Protein AF-S4PZT9-F1 (afdb_monomer)

Mean predicted aligned error: 7.0 Å

Solvent-accessible surface area (backbone atoms only — not comparable to full-atom values): 9938 Å² total; per-residue (Å²): 113,69,69,62,50,55,52,51,53,42,52,53,50,32,51,56,53,43,61,60,46,49,64,37,56,57,53,60,64,47,47,61,67,69,37,55,98,44,91,69,72,80,60,88,63,58,51,69,48,56,54,49,50,54,49,53,52,50,58,49,44,68,56,44,64,78,74,46,60,69,67,58,50,35,55,38,49,43,52,35,48,29,59,49,30,49,53,46,37,52,47,53,49,54,43,52,52,52,47,50,55,51,52,53,51,52,51,53,54,48,53,66,58,42,76,77,49,97,67,91,75,79,77,88,61,87,44,56,63,51,42,43,33,41,35,50,32,43,35,51,51,52,52,52,50,52,41,48,76,62,68,29,62,63,88,76,28,49,51,44,61,59,41,52,47,52,32,47,62,63,36,73,84,64,85,81,127

Foldseek 3Di:
DVVVVLVVVLVVVLVVLLVVLVVLLLCLLCLLVVLVPDPDDQDPAADPSLVVNLVVVVVVCVVVVVPDDLVSLQVSLLSNLQVNLVSSLVSLVVNLVVLVVVVVVVVVVVVVVCVVPDDPPPPVDQDSSLSSLSNQQNNLVSVLVSCVVSVHDQVSRPNSVVSNVVSCVSNVPPDPD

Organism: NCBI:txid116150

InterPro domains:
  IPR009316 COG complex component, COG2 [PTHR12961] (3-170)
  IPR024603 COG complex component, COG2, C-terminal [PF12022] (2-140)

Secondary structure (DSSP, 8-state):
-HHHHHHHHHHHHHHHHHHHHHHHHGGGGGHHHHHTT--PPPP-S--HHHHHHHHHHHHHHHHHTTTS-HHHHHHHHHHHHHHHHHHHHHHHHHHHHHHHHHHHHHHHHHHHHHTTS-------S--HHHHHHHHHHHHHHHHHHHHHHTT--GGGSTTHHHHHHHHHHTTTT----

Radius of gyration: 20.04 Å; Cα contacts (8 Å, |Δi|>4): 140; chains: 1; bounding box: 48×27×68 Å

pLDDT: mean 85.72, std 11.9, range [45.19, 95.75]

Nearest PDB structures (foldseek):
  8f5h-assembly1_A  TM=5.421E-01  e=4.413E-03  Mus musculus
  3n1e-assembly2_B  TM=6.901E-01  e=1.300E-01  Mus musculus
  3n1b-assembly2_B  TM=6.614E-01  e=2.122E-01  Mus musculus
  8c7d-assembly1_A  TM=2.216E-01  e=9.239E-01  Homo sapiens

Structure (mmCIF, N/CA/C/O backbone):
data_AF-S4PZT9-F1
#
_entry.id   AF-S4PZT9-F1
#
loop_
_atom_site.group_PDB
_atom_site.id
_atom_site.type_symbol
_atom_site.label_atom_id
_atom_site.label_alt_id
_atom_site.label_comp_id
_atom_site.label_asym_id
_atom_site.label_entity_id
_atom_site.label_seq_id
_atom_site.pdbx_PDB_ins_code
_atom_site.Cartn_x
_atom_site.Cartn_y
_atom_site.Cartn_z
_atom_site.occupancy
_atom_site.B_iso_or_equiv
_atom_site.auth_seq_id
_atom_site.auth_comp_id
_atom_site.auth_asym_id
_atom_site.auth_atom_id
_atom_site.pdbx_PDB_model_num
ATOM 1 N N . MET A 1 1 ? -8.722 -9.041 34.144 1.00 53.72 1 MET A N 1
ATOM 2 C CA . MET A 1 1 ? -9.667 -9.757 33.253 1.00 53.72 1 MET A CA 1
ATOM 3 C C . MET A 1 1 ? -10.015 -8.927 32.015 1.00 53.72 1 MET A C 1
ATOM 5 O O . MET A 1 1 ? -9.711 -9.382 30.925 1.00 53.72 1 MET A O 1
ATOM 9 N N . LEU A 1 2 ? -10.545 -7.702 32.153 1.00 61.88 2 LEU A N 1
ATOM 10 C CA . LEU A 1 2 ? -10.991 -6.866 31.017 1.00 61.88 2 LEU A CA 1
ATOM 11 C C . LEU A 1 2 ? -9.884 -6.466 30.015 1.00 61.88 2 LEU A C 1
AT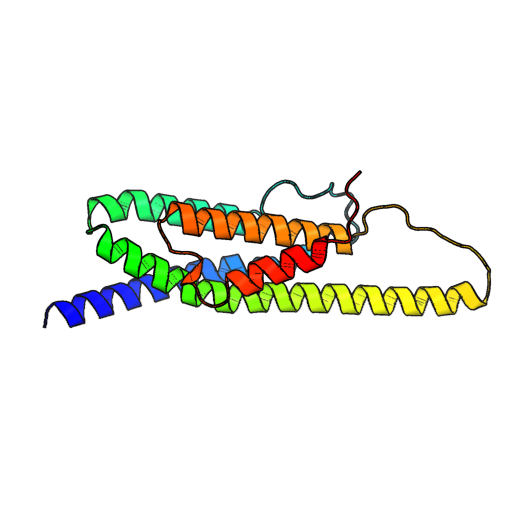OM 13 O O . LEU A 1 2 ? -10.117 -6.512 28.810 1.00 61.88 2 LEU A O 1
ATOM 17 N N . GLN A 1 3 ? -8.668 -6.155 30.486 1.00 66.06 3 GLN A N 1
ATOM 18 C CA . GLN A 1 3 ? -7.527 -5.809 29.615 1.00 66.06 3 GLN A CA 1
ATOM 19 C C . GLN A 1 3 ? -7.158 -6.952 28.650 1.00 66.06 3 GLN A C 1
ATOM 21 O O . GLN A 1 3 ? -6.918 -6.725 27.467 1.00 66.06 3 GLN A O 1
ATOM 26 N N . GLY A 1 4 ? -7.167 -8.196 29.145 1.00 75.50 4 GLY A N 1
ATOM 27 C CA . GLY A 1 4 ? -6.858 -9.378 28.337 1.00 75.50 4 GLY A CA 1
ATOM 28 C C . GLY A 1 4 ? -7.912 -9.641 27.262 1.00 75.50 4 GLY A C 1
ATOM 29 O O . GLY A 1 4 ? -7.572 -10.052 26.157 1.00 75.50 4 GLY A O 1
ATOM 30 N N . THR A 1 5 ? -9.181 -9.344 27.548 1.00 82.00 5 THR A N 1
ATOM 31 C CA . THR A 1 5 ? -10.264 -9.440 26.561 1.00 82.00 5 THR A CA 1
ATOM 32 C C . THR A 1 5 ? -10.132 -8.369 25.475 1.00 82.00 5 THR A C 1
ATOM 34 O O . THR A 1 5 ? -10.249 -8.702 24.300 1.00 82.00 5 THR A O 1
ATOM 37 N N . LYS A 1 6 ? -9.816 -7.112 25.836 1.00 81.56 6 LYS A N 1
ATOM 38 C CA . LYS A 1 6 ? -9.585 -6.017 24.869 1.00 81.56 6 LYS A CA 1
ATOM 39 C C . LYS A 1 6 ? -8.447 -6.362 23.899 1.00 81.56 6 LYS A C 1
ATOM 41 O O . LYS A 1 6 ? -8.614 -6.215 22.692 1.00 81.56 6 LYS A O 1
ATOM 46 N N . SER A 1 7 ? -7.344 -6.910 24.413 1.00 85.38 7 SER A N 1
ATOM 47 C CA . SER A 1 7 ? -6.197 -7.322 23.590 1.00 85.38 7 SER A CA 1
ATOM 48 C C . SER A 1 7 ? -6.543 -8.453 22.615 1.00 85.38 7 SER A C 1
ATOM 50 O O . SER A 1 7 ? -6.186 -8.372 21.445 1.00 85.38 7 SER A O 1
ATOM 52 N N . LYS A 1 8 ? -7.294 -9.471 23.061 1.00 88.94 8 LYS A N 1
ATOM 53 C CA . LYS A 1 8 ? -7.743 -10.575 22.192 1.00 88.94 8 LYS A CA 1
ATOM 54 C C . LYS A 1 8 ? -8.704 -10.113 21.099 1.00 88.94 8 LYS A C 1
ATOM 56 O O . LYS A 1 8 ? -8.626 -10.591 19.976 1.00 88.94 8 LYS A O 1
ATOM 61 N N . ILE A 1 9 ? -9.608 -9.184 21.417 1.00 89.06 9 ILE A N 1
ATOM 62 C CA . ILE A 1 9 ? -10.517 -8.601 20.420 1.00 89.06 9 ILE A CA 1
ATOM 63 C C . ILE A 1 9 ? -9.715 -7.828 19.370 1.00 89.06 9 ILE A C 1
ATOM 65 O O . ILE A 1 9 ? -9.965 -8.000 18.181 1.00 89.06 9 ILE A O 1
ATOM 69 N N . CYS A 1 10 ? -8.739 -7.021 19.800 1.00 89.94 10 CYS A N 1
ATOM 70 C CA . CYS A 1 10 ? -7.845 -6.304 18.892 1.00 89.94 10 CYS A CA 1
ATOM 71 C C . CYS A 1 10 ? -7.131 -7.271 17.941 1.00 89.94 10 CYS A C 1
ATOM 73 O O . CYS A 1 10 ? -7.204 -7.101 16.730 1.00 89.94 10 CYS A O 1
ATOM 75 N N . GLU A 1 11 ? -6.531 -8.333 18.481 1.00 91.75 11 GLU A N 1
ATOM 76 C CA . GLU A 1 11 ? -5.840 -9.360 17.699 1.00 91.75 11 GLU A CA 1
ATOM 77 C C . GLU A 1 11 ? -6.766 -10.047 16.684 1.00 91.75 11 GLU A C 1
ATOM 79 O O . GLU A 1 11 ? -6.409 -10.166 15.514 1.00 91.75 11 GLU A O 1
ATOM 84 N N . CYS A 1 12 ? -7.985 -10.430 17.084 1.00 93.81 12 CYS A N 1
ATOM 85 C CA . CYS A 1 12 ? -8.961 -11.010 16.160 1.00 93.81 12 CYS A CA 1
ATOM 86 C C . CYS A 1 12 ? -9.328 -10.052 15.019 1.00 93.81 12 CYS A C 1
ATOM 88 O O . CYS A 1 12 ? -9.372 -10.475 13.867 1.00 93.81 12 CYS A O 1
ATOM 90 N N . ILE A 1 13 ? -9.577 -8.772 15.319 1.00 93.12 13 ILE A N 1
ATOM 91 C CA . ILE A 1 13 ? -9.919 -7.783 14.286 1.00 93.12 13 ILE A CA 1
ATOM 92 C C . ILE A 1 13 ? -8.728 -7.553 13.354 1.00 93.12 13 ILE A C 1
ATOM 94 O O . ILE A 1 13 ? -8.904 -7.507 12.140 1.00 93.12 13 ILE A O 1
ATOM 98 N N . VAL A 1 14 ? -7.519 -7.434 13.908 1.00 94.44 14 VAL A N 1
ATOM 99 C CA . VAL A 1 14 ? -6.288 -7.276 13.126 1.00 94.44 14 VAL A CA 1
ATOM 100 C C . VAL A 1 14 ? -6.101 -8.457 12.184 1.00 94.44 14 VAL A C 1
ATOM 102 O O . VAL A 1 14 ? -5.840 -8.227 11.010 1.00 94.44 14 VAL A O 1
ATOM 105 N N . ASN A 1 15 ? -6.278 -9.691 12.660 1.00 94.12 15 ASN A N 1
ATOM 106 C CA . ASN A 1 15 ? -6.138 -10.888 11.834 1.00 94.12 15 ASN A CA 1
ATOM 107 C C . ASN A 1 15 ? -7.171 -10.926 10.699 1.00 94.12 15 ASN A C 1
ATOM 109 O O . ASN A 1 15 ? -6.798 -11.162 9.554 1.00 94.12 15 ASN A O 1
ATOM 113 N N . GLU A 1 16 ? -8.441 -10.632 10.984 1.00 94.75 16 GLU A N 1
ATOM 114 C CA . GLU A 1 16 ? -9.502 -10.618 9.967 1.00 94.75 16 GLU A CA 1
ATOM 115 C C . GLU A 1 16 ? -9.244 -9.550 8.890 1.00 94.75 16 GLU A C 1
ATOM 117 O O . GLU A 1 16 ? -9.270 -9.830 7.688 1.00 94.75 16 GLU A O 1
ATOM 122 N N . LEU A 1 17 ? -8.933 -8.320 9.316 1.00 94.12 17 LEU A N 1
ATOM 123 C CA . LEU A 1 17 ? -8.603 -7.224 8.404 1.00 94.12 17 LEU A CA 1
ATOM 124 C C . LEU A 1 17 ? -7.339 -7.533 7.600 1.00 94.12 17 LEU A C 1
ATOM 126 O O . LEU A 1 17 ? -7.282 -7.261 6.402 1.00 94.12 17 LEU A O 1
ATOM 130 N N . PHE A 1 18 ? -6.330 -8.114 8.244 1.00 94.81 18 PHE A N 1
ATOM 131 C CA . PHE A 1 18 ? -5.091 -8.504 7.595 1.00 94.81 18 PHE A CA 1
ATOM 132 C C . PHE A 1 18 ? -5.326 -9.551 6.509 1.00 94.81 18 PHE A C 1
ATOM 134 O O . PHE A 1 18 ? -4.842 -9.352 5.400 1.00 94.81 18 PHE A O 1
ATOM 141 N N . GLU A 1 19 ? -6.079 -10.620 6.775 1.00 93.81 19 GLU A N 1
ATOM 142 C CA . GLU A 1 19 ? -6.379 -11.641 5.763 1.00 93.81 19 GLU A CA 1
ATOM 143 C C . GLU A 1 19 ? -7.090 -11.028 4.549 1.00 93.81 19 GLU A C 1
ATOM 145 O O . GLU A 1 19 ? -6.700 -11.276 3.404 1.00 93.81 19 GLU A O 1
ATOM 150 N N . TYR A 1 20 ? -8.055 -10.133 4.788 1.00 93.81 20 TYR A N 1
ATOM 151 C CA . TYR A 1 20 ? -8.744 -9.411 3.721 1.00 93.81 20 TYR A CA 1
ATOM 152 C C . TYR A 1 20 ? -7.796 -8.517 2.900 1.00 93.81 20 TYR A C 1
ATOM 154 O O . TYR A 1 20 ? -7.773 -8.584 1.666 1.00 93.81 20 TYR A O 1
ATOM 162 N N . PHE A 1 21 ? -6.976 -7.689 3.558 1.00 94.19 21 PHE A N 1
ATOM 163 C CA . PHE A 1 21 ? -6.079 -6.761 2.865 1.00 94.19 21 PHE A CA 1
ATOM 164 C C . PHE A 1 21 ? -4.867 -7.442 2.234 1.00 94.19 21 PHE A C 1
ATOM 166 O O . PHE A 1 21 ? -4.381 -6.981 1.203 1.00 94.19 21 PHE A O 1
ATOM 173 N N . ASN A 1 22 ? -4.392 -8.554 2.789 1.00 93.81 22 ASN A N 1
ATOM 174 C CA . ASN A 1 22 ? -3.258 -9.302 2.258 1.00 93.81 22 ASN A CA 1
ATOM 175 C C . ASN A 1 22 ? -3.539 -9.826 0.840 1.00 93.81 22 ASN A C 1
ATOM 177 O O . ASN A 1 22 ? -2.658 -9.801 -0.019 1.00 93.81 22 ASN A O 1
ATOM 181 N N . VAL A 1 23 ? -4.781 -10.234 0.554 1.00 94.25 23 VAL A N 1
ATOM 182 C CA . VAL A 1 23 ? -5.208 -10.608 -0.807 1.00 94.25 23 VAL A CA 1
ATOM 183 C C . VAL A 1 23 ? -5.054 -9.435 -1.781 1.00 94.25 23 VAL A C 1
ATOM 185 O O . VAL A 1 23 ? -4.644 -9.633 -2.924 1.00 94.25 23 VAL A O 1
ATOM 188 N N . GLN A 1 24 ? -5.333 -8.211 -1.329 1.00 93.31 24 GLN A N 1
ATOM 189 C CA . GLN A 1 24 ? -5.174 -7.002 -2.139 1.00 93.31 24 GLN A CA 1
ATOM 190 C C . GLN A 1 24 ? -3.697 -6.634 -2.311 1.00 93.31 24 GLN A C 1
ATOM 192 O O . GLN A 1 24 ? -3.255 -6.398 -3.431 1.00 93.31 24 GLN A O 1
ATOM 197 N N . LEU A 1 25 ? -2.907 -6.660 -1.233 1.00 93.19 25 LEU A N 1
ATOM 198 C CA . LEU A 1 25 ? -1.473 -6.348 -1.268 1.00 93.19 25 LEU A CA 1
ATOM 199 C C . LEU A 1 25 ? -0.690 -7.264 -2.217 1.00 93.19 25 LEU A C 1
ATOM 201 O O . LEU A 1 25 ? 0.229 -6.796 -2.883 1.00 93.19 25 LEU A O 1
ATOM 205 N N . LYS A 1 26 ? -1.074 -8.541 -2.339 1.00 93.31 26 LYS A N 1
ATOM 206 C CA . LYS A 1 26 ? -0.463 -9.490 -3.289 1.00 93.31 26 LYS A CA 1
ATOM 207 C C . LYS A 1 26 ? -0.588 -9.066 -4.757 1.00 93.31 26 LYS A C 1
ATOM 209 O O . LYS A 1 26 ? 0.241 -9.474 -5.566 1.00 93.31 26 LYS A O 1
ATOM 214 N N . GLN A 1 27 ? -1.562 -8.226 -5.112 1.00 92.94 27 GLN A N 1
ATOM 215 C CA . GLN A 1 27 ? -1.729 -7.735 -6.489 1.00 92.94 27 GLN A CA 1
ATOM 216 C C . GLN A 1 27 ? -0.574 -6.840 -6.949 1.00 92.94 27 GLN A C 1
ATOM 218 O O . GLN A 1 27 ? -0.397 -6.636 -8.149 1.00 92.94 27 GLN A O 1
ATOM 223 N N . VAL A 1 28 ? 0.274 -6.358 -6.033 1.00 93.25 28 VAL A N 1
ATOM 224 C CA . VAL A 1 28 ? 1.528 -5.677 -6.388 1.00 93.25 28 VAL A CA 1
ATOM 225 C C . VAL A 1 28 ? 2.405 -6.536 -7.314 1.00 93.25 28 VAL A C 1
ATOM 227 O O . VAL A 1 28 ? 3.083 -6.013 -8.199 1.00 93.25 28 VAL A O 1
ATOM 230 N N . SER A 1 29 ? 2.335 -7.867 -7.191 1.00 91.19 29 SER A N 1
ATOM 231 C CA . SER A 1 29 ? 3.057 -8.808 -8.053 1.00 91.19 29 SER A CA 1
ATOM 232 C C . SER A 1 29 ? 2.582 -8.803 -9.511 1.00 91.19 29 SER A C 1
ATOM 234 O O . SER A 1 29 ? 3.314 -9.266 -10.389 1.00 91.19 29 SER A O 1
ATOM 236 N N . ASP A 1 30 ? 1.404 -8.242 -9.798 1.00 89.88 30 ASP A N 1
ATOM 237 C CA . ASP A 1 30 ? 0.877 -8.094 -11.156 1.00 89.88 30 ASP A CA 1
ATOM 238 C C . ASP A 1 30 ? 1.326 -6.791 -11.839 1.00 89.88 30 ASP A C 1
ATOM 240 O O . ASP A 1 30 ? 1.228 -6.685 -13.065 1.00 89.88 30 ASP A O 1
ATOM 244 N N . ILE A 1 31 ? 1.902 -5.825 -11.107 1.00 89.56 31 ILE A N 1
ATOM 245 C CA . ILE A 1 31 ? 2.379 -4.547 -11.672 1.00 89.56 31 ILE A CA 1
ATOM 246 C C . ILE A 1 31 ? 3.320 -4.748 -12.872 1.00 89.56 31 ILE A C 1
ATOM 248 O O . ILE A 1 31 ? 3.110 -4.094 -13.899 1.00 89.56 31 ILE A O 1
ATOM 252 N N . PRO A 1 32 ? 4.308 -5.668 -12.845 1.00 86.44 32 PRO A N 1
ATOM 253 C CA . PRO A 1 32 ? 5.154 -5.907 -14.009 1.00 86.44 32 PRO A CA 1
ATOM 254 C C . PRO A 1 32 ? 4.375 -6.289 -15.267 1.00 86.44 32 PRO A C 1
ATOM 256 O O . PRO A 1 32 ? 4.754 -5.893 -16.368 1.00 86.44 32 PRO A O 1
ATOM 259 N N . ARG A 1 33 ? 3.279 -7.042 -15.126 1.00 85.31 33 ARG A N 1
ATOM 260 C CA . ARG A 1 33 ? 2.425 -7.430 -16.257 1.00 85.31 33 ARG A CA 1
ATOM 261 C C . ARG A 1 33 ? 1.641 -6.245 -16.810 1.00 85.31 33 ARG A C 1
ATOM 263 O O . ARG A 1 33 ? 1.417 -6.201 -18.013 1.00 85.31 33 ARG A O 1
ATOM 270 N N . LEU A 1 34 ? 1.263 -5.291 -15.958 1.00 82.31 34 LEU A N 1
ATOM 271 C CA . LEU A 1 34 ? 0.519 -4.096 -16.362 1.00 82.31 34 LEU A CA 1
ATOM 272 C C . LEU A 1 34 ? 1.338 -3.134 -17.222 1.00 82.31 34 LEU A C 1
ATOM 274 O O . LEU A 1 34 ? 0.742 -2.416 -18.019 1.00 82.31 34 LEU A O 1
ATOM 278 N N . TYR A 1 35 ? 2.663 -3.102 -17.053 1.00 80.19 35 TYR A N 1
ATOM 279 C CA . TYR A 1 35 ? 3.543 -2.185 -17.783 1.00 80.19 35 TYR A CA 1
ATOM 280 C C . TYR A 1 35 ? 4.263 -2.839 -18.961 1.00 80.19 35 TYR A C 1
ATOM 282 O O . TYR A 1 35 ? 4.395 -2.200 -20.006 1.00 80.19 35 TYR A O 1
ATOM 290 N N . ARG A 1 36 ? 4.656 -4.116 -18.850 1.00 77.50 36 ARG A N 1
ATOM 291 C CA . ARG A 1 36 ? 5.356 -4.834 -19.927 1.00 77.50 36 ARG A CA 1
ATOM 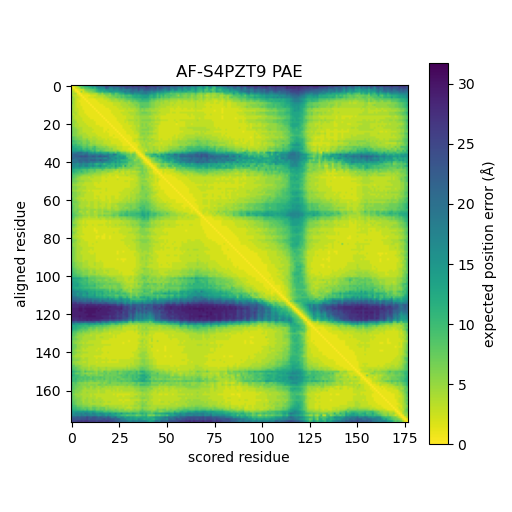292 C C . ARG A 1 36 ? 4.550 -4.826 -21.221 1.00 77.50 36 ARG A C 1
ATOM 294 O O . ARG A 1 36 ? 3.445 -5.362 -21.266 1.00 77.50 36 ARG A O 1
ATOM 301 N N . LYS A 1 37 ? 5.154 -4.309 -22.296 1.00 64.00 37 LYS A N 1
ATOM 302 C CA . LYS A 1 37 ? 4.541 -4.251 -23.640 1.00 64.00 37 LYS A CA 1
ATOM 303 C C . LYS A 1 37 ? 3.233 -3.447 -23.693 1.00 64.00 37 LYS A C 1
ATOM 305 O O . LYS A 1 37 ? 2.411 -3.675 -24.579 1.00 64.00 37 LYS A O 1
ATOM 310 N N . THR A 1 38 ? 3.032 -2.511 -22.768 1.00 62.75 38 THR A N 1
ATOM 311 C CA . THR A 1 38 ? 1.874 -1.610 -22.788 1.00 62.75 38 THR A CA 1
ATOM 312 C C . THR A 1 38 ? 2.317 -0.177 -23.069 1.00 62.75 38 THR A C 1
ATOM 314 O O . THR A 1 38 ? 3.328 0.292 -22.550 1.00 62.75 38 THR A O 1
ATOM 317 N N . ASN A 1 39 ? 1.522 0.569 -23.838 1.00 63.12 39 ASN A N 1
ATOM 318 C CA . ASN A 1 39 ? 1.732 2.007 -24.047 1.00 63.12 39 ASN A CA 1
ATOM 319 C C . ASN A 1 39 ? 1.239 2.848 -22.851 1.00 63.12 39 ASN A C 1
ATOM 321 O O . ASN A 1 39 ? 0.836 3.996 -23.029 1.00 63.12 39 ASN A O 1
ATOM 325 N N . ARG A 1 40 ? 1.226 2.290 -21.628 1.00 70.19 40 ARG A N 1
ATOM 326 C CA . ARG A 1 40 ? 0.820 3.044 -20.435 1.00 70.19 40 ARG A CA 1
ATOM 327 C C . ARG A 1 40 ? 1.783 4.205 -20.192 1.00 70.19 40 ARG A C 1
ATOM 329 O O . ARG A 1 40 ? 3.005 4.055 -20.321 1.00 70.19 40 ARG A O 1
ATOM 336 N N . SER A 1 41 ? 1.205 5.354 -19.851 1.00 70.19 41 SER A N 1
ATOM 337 C CA . SER A 1 41 ? 1.925 6.554 -19.434 1.00 70.19 41 SER A CA 1
ATOM 338 C C . SER A 1 41 ? 2.630 6.336 -18.095 1.00 70.19 41 SER A C 1
ATOM 340 O O . SER A 1 41 ? 2.386 5.348 -17.401 1.00 70.19 41 SER A O 1
ATOM 342 N N . VAL A 1 42 ? 3.500 7.278 -17.731 1.00 74.50 42 VAL A N 1
ATOM 343 C CA . VAL A 1 42 ? 4.137 7.318 -16.411 1.00 74.50 42 VAL A CA 1
ATOM 344 C C . VAL A 1 42 ? 3.055 7.309 -15.318 1.00 74.50 42 VAL A C 1
ATOM 346 O O . VAL A 1 42 ? 2.072 8.048 -15.443 1.00 74.50 42 VAL A O 1
ATOM 349 N N . PRO A 1 43 ? 3.186 6.466 -14.281 1.00 79.62 43 PRO A N 1
ATOM 350 C CA . PRO A 1 43 ? 2.204 6.396 -13.208 1.00 79.62 43 PRO A CA 1
ATOM 351 C C . PRO A 1 43 ? 2.181 7.669 -12.368 1.00 79.62 43 PRO A C 1
ATOM 353 O O . PRO A 1 43 ? 3.209 8.125 -11.882 1.00 79.62 43 PRO A O 1
ATOM 356 N N . THR A 1 44 ? 0.983 8.214 -12.167 1.00 80.69 44 THR A N 1
ATOM 357 C CA . THR A 1 44 ? 0.730 9.382 -11.302 1.00 80.69 44 THR A CA 1
ATOM 358 C C . THR A 1 44 ? -0.314 9.102 -10.224 1.00 80.69 44 THR A C 1
ATOM 360 O O . THR A 1 44 ? -0.596 9.962 -9.393 1.00 80.69 44 THR A O 1
ATOM 363 N N . LYS A 1 45 ? -0.911 7.907 -10.243 1.00 85.88 45 LYS A N 1
ATOM 364 C CA . LYS A 1 45 ? -1.967 7.480 -9.326 1.00 85.88 45 LYS A CA 1
ATOM 365 C C . LYS A 1 45 ? -1.658 6.093 -8.776 1.00 85.88 45 LYS A C 1
ATOM 367 O O . LYS A 1 45 ? -1.048 5.296 -9.500 1.00 85.88 45 LYS A O 1
ATOM 372 N N . PRO A 1 46 ? -2.079 5.805 -7.535 1.00 87.38 46 PRO A N 1
ATOM 373 C CA . PRO A 1 46 ? -1.926 4.477 -6.979 1.00 87.38 46 PRO A CA 1
ATOM 374 C C . PRO A 1 46 ? -2.707 3.433 -7.781 1.00 87.38 46 PRO A C 1
ATOM 376 O O . PRO A 1 46 ? -3.692 3.730 -8.462 1.00 87.38 46 PRO A O 1
ATOM 379 N N . CYS A 1 47 ? -2.252 2.190 -7.700 1.00 90.38 47 CYS A N 1
ATOM 380 C CA . CYS A 1 47 ? -2.964 1.040 -8.225 1.00 90.38 47 CYS A CA 1
ATOM 381 C C . CYS A 1 47 ? -4.291 0.819 -7.484 1.00 90.38 47 CYS A C 1
ATOM 383 O O . CYS A 1 47 ? -4.426 1.095 -6.291 1.00 90.38 47 CYS A O 1
ATOM 385 N N . THR A 1 48 ? -5.253 0.204 -8.176 1.00 90.25 48 THR A N 1
ATOM 386 C CA . THR A 1 48 ? -6.606 -0.043 -7.652 1.00 90.25 48 THR A CA 1
ATOM 387 C C . THR A 1 48 ? -6.619 -0.821 -6.332 1.00 90.25 48 THR A C 1
ATOM 389 O O . THR A 1 48 ? -7.510 -0.608 -5.514 1.00 90.25 48 THR A O 1
ATOM 392 N N . TYR A 1 49 ? -5.633 -1.691 -6.085 1.00 92.38 49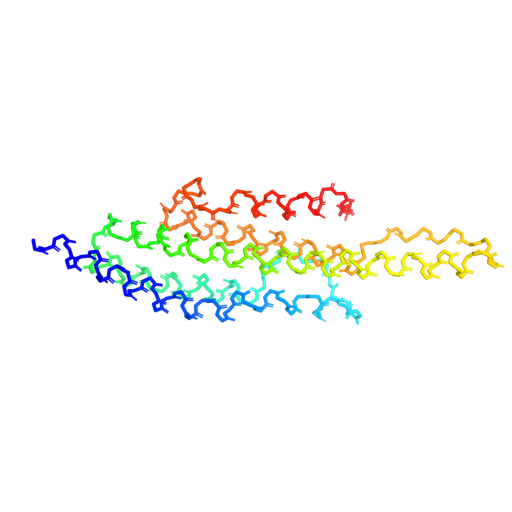 TYR A N 1
ATOM 393 C CA . TYR A 1 49 ? -5.551 -2.432 -4.825 1.00 92.38 49 TYR A CA 1
ATOM 394 C C . TYR A 1 49 ? -5.271 -1.514 -3.621 1.00 92.38 49 TYR A C 1
ATOM 396 O O . TYR A 1 49 ? -5.861 -1.716 -2.562 1.00 92.38 49 TYR A O 1
ATOM 404 N N . ILE A 1 50 ? -4.439 -0.474 -3.779 1.00 93.44 50 ILE A N 1
ATOM 405 C CA . ILE A 1 50 ? -4.194 0.529 -2.730 1.00 93.44 50 ILE A CA 1
ATOM 406 C C . ILE A 1 50 ? -5.440 1.382 -2.510 1.00 93.44 50 ILE A C 1
ATOM 408 O O . ILE A 1 50 ? -5.814 1.613 -1.362 1.00 93.44 50 ILE A O 1
ATOM 412 N N . ASP A 1 51 ? -6.112 1.802 -3.586 1.00 91.62 51 ASP A N 1
ATOM 413 C CA . ASP A 1 51 ? -7.362 2.564 -3.486 1.00 91.62 51 ASP A CA 1
ATOM 414 C C . ASP A 1 51 ? -8.443 1.782 -2.732 1.00 91.62 51 ASP A C 1
ATOM 416 O O . ASP A 1 51 ? -9.146 2.342 -1.890 1.00 91.62 51 ASP A O 1
ATOM 420 N N . LEU A 1 52 ? -8.555 0.476 -2.992 1.00 93.19 52 LEU A N 1
ATOM 421 C CA . LEU A 1 52 ? -9.501 -0.391 -2.298 1.00 93.19 52 LEU A CA 1
ATOM 422 C C . LEU A 1 52 ? -9.164 -0.519 -0.808 1.00 93.19 52 LEU A C 1
ATOM 424 O O . LEU A 1 52 ? -10.056 -0.356 0.022 1.00 93.19 52 LEU A O 1
ATOM 428 N N . ILE A 1 53 ? -7.891 -0.745 -0.461 1.00 93.88 53 ILE A N 1
ATOM 429 C CA . ILE A 1 53 ? -7.440 -0.773 0.940 1.00 93.88 53 ILE A CA 1
ATOM 430 C C . ILE A 1 53 ? -7.769 0.561 1.622 1.00 93.88 53 ILE A C 1
ATOM 432 O O . ILE A 1 53 ? -8.383 0.579 2.688 1.00 93.88 53 ILE A O 1
ATOM 436 N N . ALA A 1 54 ? -7.417 1.685 0.993 1.00 92.31 54 ALA A N 1
ATOM 437 C CA . ALA A 1 54 ? -7.666 3.015 1.533 1.00 92.31 54 ALA A CA 1
ATOM 438 C C . ALA A 1 54 ? -9.157 3.284 1.749 1.00 92.31 54 ALA A C 1
ATOM 440 O O . ALA A 1 54 ? -9.536 3.816 2.792 1.00 92.31 54 ALA A O 1
ATOM 441 N N . LYS A 1 55 ? -10.004 2.903 0.788 1.00 93.19 55 LYS A N 1
ATOM 442 C CA . LYS A 1 55 ? -11.457 3.043 0.890 1.00 93.19 55 LYS A CA 1
ATOM 443 C C . LYS A 1 55 ? -12.017 2.203 2.037 1.00 93.19 55 LYS A C 1
ATOM 445 O O . LYS A 1 55 ? -12.669 2.755 2.916 1.00 93.19 55 LYS A O 1
ATOM 450 N N . THR A 1 56 ? -11.719 0.905 2.068 1.00 93.19 56 THR A N 1
ATOM 451 C CA . THR A 1 56 ? -12.257 -0.005 3.087 1.00 93.19 56 THR A CA 1
ATOM 452 C C . THR A 1 56 ? -11.791 0.371 4.493 1.00 93.19 56 THR A C 1
ATOM 454 O O . THR A 1 56 ? -12.592 0.331 5.423 1.00 93.19 56 THR A O 1
ATOM 457 N N . ILE A 1 57 ? -10.529 0.784 4.674 1.00 93.25 57 ILE A N 1
ATOM 458 C CA . ILE A 1 57 ? -10.055 1.228 5.993 1.00 93.25 57 ILE A CA 1
ATOM 459 C C . ILE A 1 57 ? -10.744 2.528 6.423 1.00 93.25 57 ILE A C 1
ATOM 461 O O . ILE A 1 57 ? -11.105 2.660 7.591 1.00 93.25 57 ILE A O 1
ATOM 465 N N . LYS A 1 58 ? -10.963 3.482 5.509 1.00 91.69 58 LYS A N 1
ATOM 466 C CA . LYS A 1 58 ? -11.691 4.721 5.829 1.00 91.69 58 LYS A CA 1
ATOM 467 C C . LYS A 1 58 ? -13.133 4.437 6.243 1.00 91.69 58 LYS A C 1
ATOM 469 O O . LYS A 1 58 ? -13.549 4.920 7.290 1.00 91.69 58 LYS A O 1
ATOM 474 N N . GLU A 1 59 ? -13.844 3.606 5.484 1.00 92.56 59 GLU A N 1
ATOM 475 C CA . GLU A 1 59 ? -15.213 3.177 5.807 1.00 92.56 59 GLU A CA 1
ATOM 476 C C . GLU A 1 59 ? -15.268 2.472 7.172 1.00 92.56 59 GLU A C 1
ATOM 478 O O . GLU A 1 59 ? -16.082 2.819 8.027 1.00 92.56 59 GLU A O 1
ATOM 483 N N . PHE A 1 60 ? -14.337 1.546 7.433 1.00 92.19 60 PHE A N 1
ATOM 484 C CA . PHE A 1 60 ? -14.219 0.897 8.739 1.00 92.19 60 PHE A CA 1
ATOM 485 C C . PHE A 1 60 ? -13.970 1.913 9.864 1.00 92.19 60 PHE A C 1
ATOM 487 O O . PHE A 1 60 ? -14.605 1.843 10.917 1.00 92.19 60 PHE A O 1
ATOM 494 N N . ASN A 1 61 ? -13.080 2.884 9.647 1.00 91.31 61 ASN A N 1
ATOM 495 C CA . ASN A 1 61 ? -12.739 3.896 10.642 1.00 91.31 61 ASN A CA 1
ATOM 496 C C . ASN A 1 61 ? -13.909 4.835 10.968 1.00 91.31 61 ASN A C 1
ATOM 498 O O . ASN A 1 61 ? -14.101 5.201 12.130 1.00 91.31 61 ASN A O 1
ATOM 502 N N . GLU A 1 62 ? -14.705 5.220 9.971 1.00 92.06 62 GLU A N 1
ATOM 503 C CA . GLU A 1 62 ? -15.891 6.066 10.153 1.00 92.06 62 GLU A CA 1
ATOM 504 C C . GLU A 1 62 ? -16.939 5.422 11.068 1.00 92.06 62 GLU A C 1
ATOM 506 O O . GLU A 1 62 ? -17.622 6.120 11.823 1.00 92.06 62 GLU A O 1
ATOM 511 N N . ASP A 1 63 ? -17.055 4.096 11.039 1.00 91.00 63 ASP A N 1
ATOM 512 C CA . ASP A 1 63 ? -17.962 3.356 11.913 1.00 91.00 63 ASP A CA 1
ATOM 513 C C . ASP A 1 63 ? -17.330 2.996 13.256 1.00 91.00 63 ASP A C 1
ATOM 515 O O . ASP A 1 63 ? -17.991 3.072 14.296 1.00 91.00 63 ASP A O 1
ATOM 519 N N . ALA A 1 64 ? -16.054 2.612 13.258 1.00 90.00 64 ALA A N 1
ATOM 520 C CA . ALA A 1 64 ? -15.356 2.198 14.465 1.00 90.00 64 ALA A CA 1
ATOM 521 C C . ALA A 1 64 ? -15.108 3.383 15.413 1.00 90.00 64 ALA A C 1
ATOM 523 O O . ALA A 1 64 ? -15.344 3.260 16.613 1.00 90.00 64 ALA A O 1
ATOM 524 N N . SER A 1 65 ? -14.759 4.563 14.891 1.00 90.81 65 SER A N 1
ATOM 525 C CA . SER A 1 65 ? -14.541 5.786 15.690 1.00 90.81 65 SER A CA 1
ATOM 526 C C . SER A 1 65 ? -15.763 6.256 16.484 1.00 90.81 65 SER A C 1
ATOM 528 O O . SER A 1 65 ? -15.611 6.974 17.469 1.00 90.81 65 SER A O 1
ATOM 530 N N . LYS A 1 66 ? -16.970 5.819 16.101 1.00 92.44 66 LYS A N 1
ATOM 531 C CA . LYS A 1 66 ? -18.220 6.079 16.833 1.00 92.44 66 LYS A CA 1
ATOM 532 C C . LYS A 1 66 ? -18.481 5.067 17.956 1.00 92.44 66 LYS A C 1
ATOM 534 O O . LYS A 1 66 ? -19.325 5.316 18.811 1.00 92.44 66 LYS A O 1
ATOM 539 N N . LYS A 1 67 ? -17.816 3.907 17.922 1.00 89.75 67 LYS A N 1
ATOM 540 C CA . LYS A 1 67 ? -18.085 2.745 18.789 1.00 89.75 67 LYS A CA 1
ATOM 541 C C . LYS A 1 67 ? -16.976 2.476 19.804 1.00 89.75 67 LYS A C 1
ATOM 543 O O . LYS A 1 67 ? -17.256 1.901 20.853 1.00 89.75 67 LYS A O 1
ATOM 548 N N . VAL A 1 68 ? -15.735 2.844 19.492 1.00 89.19 68 VAL A N 1
ATOM 549 C CA . VAL A 1 68 ? -14.554 2.566 20.322 1.00 89.19 68 VAL A CA 1
ATOM 550 C C . VAL A 1 68 ? -13.718 3.820 20.562 1.00 89.19 68 VAL A C 1
ATOM 552 O O . VAL A 1 68 ? -13.780 4.785 19.803 1.00 89.19 68 VAL A O 1
ATOM 555 N N . ASP A 1 69 ? -12.934 3.801 21.642 1.00 89.69 69 ASP A N 1
ATOM 556 C CA . ASP A 1 69 ? -12.015 4.888 21.973 1.00 89.69 69 ASP A CA 1
ATOM 557 C C . ASP A 1 69 ? -10.869 5.013 20.945 1.00 89.69 69 ASP A C 1
ATOM 559 O O . ASP A 1 69 ? -10.453 4.046 20.303 1.00 89.69 69 ASP A O 1
ATOM 563 N N . GLN A 1 70 ? -10.352 6.235 20.782 1.00 87.25 70 GLN A N 1
ATOM 564 C CA . GLN A 1 70 ? -9.281 6.531 19.820 1.00 87.25 70 GLN A CA 1
ATOM 565 C C . GLN A 1 70 ? -7.967 5.818 20.163 1.00 87.25 70 GLN A C 1
ATOM 567 O O . GLN A 1 70 ? -7.189 5.491 19.271 1.00 87.25 70 GLN A O 1
ATOM 572 N N . THR A 1 71 ? -7.726 5.534 21.445 1.00 88.44 71 THR A N 1
ATOM 573 C CA . THR A 1 71 ? -6.540 4.796 21.896 1.00 88.44 71 THR A CA 1
ATOM 574 C C . THR A 1 71 ? -6.540 3.367 21.355 1.00 88.44 71 THR A C 1
ATOM 576 O O . THR A 1 71 ? -5.540 2.922 20.801 1.00 88.44 71 THR A O 1
ATOM 579 N N . PHE A 1 72 ? -7.672 2.668 21.441 1.00 89.75 72 PHE A 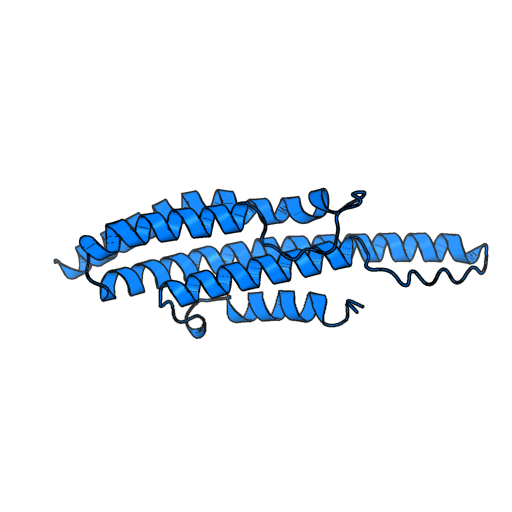N 1
ATOM 580 C CA . PHE A 1 72 ? -7.851 1.323 20.909 1.00 89.75 72 PHE A CA 1
ATOM 581 C C . PHE A 1 72 ? -7.720 1.297 19.391 1.00 89.75 72 PHE A C 1
ATOM 583 O O . PHE A 1 72 ? -7.087 0.393 18.858 1.00 89.75 72 PHE A O 1
ATOM 590 N N . LEU A 1 73 ? -8.277 2.291 18.691 1.00 91.44 73 LEU A N 1
ATOM 591 C CA . LEU A 1 73 ? -8.103 2.404 17.241 1.00 91.44 73 LEU A CA 1
ATOM 592 C C . LEU A 1 73 ? -6.644 2.623 16.855 1.00 91.44 73 LEU A C 1
ATOM 594 O O . LEU A 1 73 ? -6.160 1.964 15.939 1.00 91.44 73 LEU A O 1
ATOM 598 N N . GLY A 1 74 ? -5.929 3.485 17.578 1.00 90.19 74 GLY A N 1
ATOM 599 C CA . GLY A 1 74 ? -4.497 3.685 17.373 1.00 90.19 74 GLY A CA 1
ATOM 600 C C . GLY A 1 74 ? -3.700 2.390 17.551 1.00 90.19 74 GLY A C 1
ATOM 601 O O . GLY A 1 74 ? -2.893 2.042 16.690 1.00 90.19 74 GLY A O 1
ATOM 602 N N . GLU A 1 75 ? -3.960 1.633 18.623 1.00 89.94 75 GLU A N 1
ATOM 603 C CA . GLU A 1 75 ? -3.332 0.324 18.870 1.00 89.94 75 GLU A CA 1
ATOM 604 C C . GLU A 1 75 ? -3.670 -0.705 17.781 1.00 89.94 75 GLU A C 1
ATOM 606 O O . GLU A 1 75 ? -2.786 -1.434 17.317 1.00 89.94 75 GLU A O 1
ATOM 611 N N . LEU A 1 76 ? -4.933 -0.740 17.349 1.00 93.00 76 LEU A N 1
ATOM 612 C CA . LEU A 1 76 ? -5.438 -1.637 16.314 1.00 93.00 76 LEU A CA 1
ATOM 613 C C . LEU A 1 76 ? -4.788 -1.347 14.964 1.00 93.00 76 LEU A C 1
ATOM 615 O O . LEU A 1 76 ? -4.241 -2.260 14.345 1.00 93.00 76 LEU A O 1
ATOM 619 N N . TYR A 1 77 ? -4.775 -0.088 14.521 1.00 93.88 77 TYR A N 1
ATOM 620 C CA . TYR A 1 77 ? -4.143 0.278 13.256 1.00 93.88 77 TYR A CA 1
ATOM 621 C C . TYR A 1 77 ? -2.628 0.122 13.315 1.00 93.88 77 TYR A C 1
ATOM 623 O O . TYR A 1 77 ? -2.044 -0.392 12.368 1.00 93.88 77 TYR A O 1
ATOM 631 N N . ASN A 1 78 ? -1.976 0.473 14.424 1.00 92.06 78 ASN A N 1
ATOM 632 C CA . ASN A 1 78 ? -0.540 0.244 14.560 1.00 92.06 78 ASN A CA 1
ATOM 633 C C . ASN A 1 78 ? -0.195 -1.253 14.473 1.00 92.06 78 ASN A C 1
ATOM 635 O O . ASN A 1 78 ? 0.762 -1.626 13.795 1.00 92.06 78 ASN A O 1
ATOM 639 N N . SER A 1 79 ? -0.987 -2.124 15.101 1.00 92.81 79 SER A N 1
ATOM 640 C CA . SER A 1 79 ? -0.821 -3.581 14.995 1.00 92.81 79 SER A CA 1
ATOM 641 C C . SER A 1 79 ? -1.068 -4.084 13.569 1.00 92.81 79 SER A C 1
ATOM 643 O O . SER A 1 79 ? -0.260 -4.845 13.035 1.00 92.81 79 SER A O 1
ATOM 645 N N . LEU A 1 80 ? -2.132 -3.603 12.921 1.00 94.38 80 LEU A N 1
ATOM 646 C CA . LEU A 1 80 ? -2.489 -3.962 11.549 1.00 94.38 80 LEU A CA 1
ATOM 647 C C . LEU A 1 80 ? -1.406 -3.552 10.541 1.00 94.38 80 LEU A C 1
ATOM 649 O O . LEU A 1 80 ? -0.936 -4.379 9.761 1.00 94.38 80 LEU A O 1
ATOM 653 N N . PHE A 1 81 ? -0.955 -2.297 10.581 1.00 94.62 81 PHE A N 1
ATOM 654 C CA . PHE A 1 81 ? 0.100 -1.815 9.692 1.00 94.62 81 PHE A CA 1
ATOM 655 C C . PHE A 1 81 ? 1.429 -2.531 9.951 1.00 94.62 81 PHE A C 1
ATOM 657 O O . PHE A 1 81 ? 2.169 -2.764 8.997 1.00 94.62 81 PHE A O 1
ATOM 664 N N . ASN A 1 82 ? 1.729 -2.944 11.187 1.00 93.25 82 ASN A N 1
ATOM 665 C CA . ASN A 1 82 ? 2.921 -3.746 11.480 1.00 93.25 82 ASN A CA 1
ATOM 666 C C . ASN A 1 82 ? 2.919 -5.089 10.736 1.00 93.25 82 ASN A C 1
ATOM 668 O O . ASN A 1 82 ? 3.917 -5.440 10.107 1.00 93.25 82 ASN A O 1
ATOM 672 N N . VAL A 1 83 ? 1.805 -5.827 10.760 1.00 93.69 83 VAL A N 1
ATOM 673 C CA . VAL A 1 83 ? 1.723 -7.124 10.066 1.00 93.69 83 VAL A CA 1
ATOM 674 C C . VAL A 1 83 ? 1.621 -6.961 8.548 1.00 93.69 83 VAL A C 1
ATOM 676 O O . VAL A 1 83 ? 2.311 -7.661 7.803 1.00 93.69 83 VAL A O 1
ATOM 679 N N . MET A 1 84 ? 0.836 -5.987 8.074 1.00 94.69 84 MET A N 1
ATOM 680 C CA . MET A 1 84 ? 0.665 -5.709 6.645 1.00 94.69 84 MET A CA 1
ATOM 681 C C . MET A 1 84 ? 1.971 -5.263 5.989 1.00 94.69 84 MET A C 1
ATOM 683 O O . MET A 1 84 ? 2.333 -5.773 4.929 1.00 94.69 84 MET A O 1
ATOM 687 N N . THR A 1 85 ? 2.708 -4.349 6.625 1.00 94.75 85 THR A N 1
ATOM 688 C CA . THR A 1 85 ? 3.921 -3.762 6.040 1.00 94.75 85 THR A CA 1
ATOM 689 C C . THR A 1 85 ? 5.034 -4.790 5.883 1.00 94.75 85 THR A C 1
ATOM 691 O O . THR A 1 85 ? 5.754 -4.752 4.891 1.00 94.75 85 THR A O 1
ATOM 694 N N . VAL A 1 86 ? 5.147 -5.761 6.794 1.00 94.38 86 VAL A N 1
ATOM 695 C CA . VAL A 1 86 ? 6.144 -6.837 6.681 1.00 94.38 86 VAL A CA 1
ATOM 696 C C . VAL A 1 86 ? 5.916 -7.695 5.436 1.00 94.38 86 VAL A C 1
ATOM 698 O O . VAL A 1 86 ? 6.879 -8.032 4.746 1.00 94.38 86 VAL A O 1
ATOM 701 N N . LEU A 1 87 ? 4.666 -8.060 5.132 1.00 93.88 87 LEU A N 1
ATOM 702 C CA . LEU A 1 87 ? 4.369 -8.806 3.907 1.00 93.88 87 LEU A CA 1
ATOM 703 C C . LEU A 1 87 ? 4.449 -7.925 2.668 1.00 93.88 87 LEU A C 1
ATOM 705 O O . LEU A 1 87 ? 5.010 -8.350 1.661 1.00 93.88 87 LEU A O 1
ATOM 709 N N . TYR A 1 88 ? 3.944 -6.695 2.751 1.00 95.56 88 TYR A N 1
ATOM 710 C CA . TYR A 1 88 ? 3.988 -5.773 1.6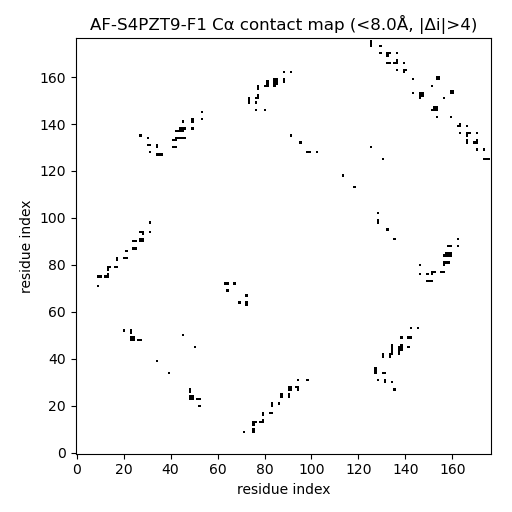27 1.00 95.56 88 TYR A CA 1
ATOM 711 C C . TYR A 1 88 ? 5.428 -5.470 1.204 1.00 95.56 88 TYR A C 1
ATOM 713 O O . TYR A 1 88 ? 5.731 -5.502 0.014 1.00 95.56 88 TYR A O 1
ATOM 721 N N . TYR A 1 89 ? 6.333 -5.299 2.172 1.00 95.75 89 TYR A N 1
ATOM 722 C CA . TYR A 1 89 ? 7.768 -5.178 1.933 1.00 95.75 89 TYR A CA 1
ATOM 723 C C . TYR A 1 89 ? 8.309 -6.341 1.101 1.00 95.75 89 TYR A C 1
ATOM 725 O O . TYR A 1 89 ? 8.950 -6.106 0.083 1.00 95.75 89 TYR A O 1
ATOM 733 N N . LYS A 1 90 ? 8.000 -7.587 1.487 1.00 95.56 90 LYS A N 1
ATOM 734 C CA . LYS A 1 90 ? 8.458 -8.778 0.756 1.00 95.56 90 LYS A CA 1
ATOM 735 C C . LYS A 1 90 ? 7.925 -8.806 -0.673 1.00 95.56 90 LYS A C 1
ATOM 737 O O . LYS A 1 90 ? 8.680 -9.065 -1.599 1.00 95.56 90 LYS A O 1
ATOM 742 N N . TYR A 1 91 ? 6.644 -8.496 -0.870 1.00 95.75 91 TYR A N 1
ATOM 743 C CA . TYR A 1 91 ? 6.060 -8.493 -2.211 1.00 95.75 91 TYR A CA 1
ATOM 744 C C . TYR A 1 91 ? 6.668 -7.413 -3.113 1.00 95.75 91 TYR A C 1
ATOM 746 O O . TYR A 1 91 ? 6.928 -7.671 -4.288 1.00 95.75 91 TYR A O 1
ATOM 754 N N . VAL A 1 92 ? 6.926 -6.220 -2.574 1.00 95.38 92 VAL A N 1
ATOM 755 C CA . VAL A 1 92 ? 7.597 -5.135 -3.306 1.00 95.38 92 VAL A CA 1
ATOM 756 C C . VAL A 1 92 ? 9.048 -5.507 -3.624 1.00 95.38 92 VAL A C 1
ATOM 758 O O . VAL A 1 92 ? 9.489 -5.319 -4.759 1.00 95.38 92 VAL A O 1
ATOM 761 N N . GLU A 1 93 ? 9.771 -6.084 -2.662 1.00 95.50 93 GLU A N 1
ATOM 762 C CA . GLU A 1 93 ? 11.138 -6.579 -2.846 1.00 95.50 93 GLU A CA 1
ATOM 763 C C . GLU A 1 93 ? 11.205 -7.639 -3.954 1.00 95.50 93 GLU A C 1
ATOM 765 O O . GLU A 1 93 ? 11.995 -7.501 -4.890 1.00 95.50 93 GLU A O 1
ATOM 770 N N . ASP A 1 94 ? 10.326 -8.643 -3.916 1.00 95.12 94 ASP A N 1
ATOM 771 C CA . ASP A 1 94 ? 10.244 -9.703 -4.925 1.00 95.12 94 ASP A CA 1
ATOM 772 C C . ASP A 1 94 ? 10.007 -9.134 -6.334 1.00 95.12 94 ASP A C 1
ATOM 774 O O . ASP A 1 94 ? 10.635 -9.564 -7.312 1.00 95.12 94 ASP A O 1
ATOM 778 N N . VAL A 1 95 ? 9.130 -8.130 -6.452 1.00 94.25 95 VAL A N 1
ATOM 779 C CA . VAL A 1 95 ? 8.872 -7.438 -7.721 1.00 94.25 95 VAL A CA 1
ATOM 780 C C . VAL A 1 95 ? 10.121 -6.705 -8.206 1.00 94.25 95 VAL A C 1
ATOM 782 O O . VAL A 1 95 ? 10.506 -6.874 -9.366 1.00 94.25 95 VAL A O 1
ATOM 785 N N . LEU A 1 96 ? 10.786 -5.932 -7.345 1.00 93.12 96 LEU A N 1
ATOM 786 C CA . LEU A 1 96 ? 11.994 -5.188 -7.712 1.00 93.12 96 LEU A CA 1
ATOM 787 C C . LEU A 1 96 ? 13.144 -6.117 -8.119 1.00 93.12 96 LEU A C 1
ATOM 789 O O . LEU A 1 96 ? 13.804 -5.869 -9.132 1.00 93.12 96 LEU A O 1
ATOM 793 N N . VAL A 1 97 ? 13.351 -7.218 -7.392 1.00 93.50 97 VAL A N 1
ATOM 794 C CA . VAL A 1 97 ? 14.349 -8.244 -7.730 1.00 93.50 97 VAL A CA 1
ATOM 795 C C . VAL A 1 97 ? 14.029 -8.887 -9.081 1.00 93.50 97 VAL A C 1
ATOM 797 O O . VAL A 1 97 ? 14.923 -9.064 -9.912 1.00 93.50 97 VAL A O 1
ATOM 800 N N . SER A 1 98 ? 12.760 -9.211 -9.338 1.00 91.94 98 SER A N 1
ATOM 801 C CA . SER A 1 98 ? 12.305 -9.780 -10.613 1.00 91.94 98 SER A CA 1
ATOM 802 C C . SER A 1 98 ? 12.530 -8.826 -11.793 1.00 91.94 98 SER A C 1
ATOM 804 O O . SER A 1 98 ? 13.027 -9.239 -12.850 1.00 91.94 98 SER A O 1
ATOM 806 N N . VAL A 1 99 ? 12.224 -7.537 -11.611 1.00 89.75 99 VAL A N 1
ATOM 807 C CA . VAL A 1 99 ? 12.481 -6.485 -12.605 1.00 89.75 99 VAL A CA 1
ATOM 808 C C . VAL A 1 99 ? 13.977 -6.373 -12.884 1.00 89.75 99 VAL A C 1
ATOM 810 O O . VAL A 1 99 ? 14.379 -6.502 -14.040 1.00 89.75 99 VAL A O 1
ATOM 813 N N . HIS A 1 100 ? 14.805 -6.267 -11.843 1.00 88.81 100 HIS A N 1
ATOM 814 C CA . HIS A 1 100 ? 16.256 -6.155 -11.986 1.00 88.81 100 HIS A CA 1
ATOM 815 C C . HIS A 1 100 ? 16.880 -7.362 -12.706 1.00 88.81 100 HIS A C 1
ATOM 817 O O . HIS A 1 100 ? 17.675 -7.198 -13.630 1.00 88.81 100 HIS A O 1
ATOM 823 N N . ARG A 1 101 ? 16.475 -8.593 -12.356 1.00 88.69 101 ARG A N 1
ATOM 824 C CA . ARG A 1 101 ? 16.932 -9.812 -13.053 1.00 88.69 101 ARG A CA 1
ATOM 825 C C . ARG A 1 101 ? 16.545 -9.813 -14.531 1.00 88.69 101 ARG A C 1
ATOM 827 O O . ARG A 1 101 ? 17.327 -10.258 -15.373 1.00 88.69 101 ARG A O 1
ATOM 834 N N . THR A 1 102 ? 15.344 -9.329 -14.846 1.00 86.00 102 THR A N 1
ATOM 835 C CA . THR A 1 102 ? 14.859 -9.239 -16.230 1.00 86.00 102 THR A CA 1
ATOM 836 C C . THR A 1 102 ? 15.671 -8.211 -17.025 1.00 86.00 102 THR A C 1
ATOM 838 O O . THR A 1 102 ? 16.087 -8.499 -18.146 1.00 86.00 102 THR A O 1
ATOM 841 N N . GLU A 1 103 ? 15.948 -7.043 -16.444 1.00 85.88 103 GLU A N 1
ATOM 842 C CA . GLU A 1 103 ? 16.780 -5.994 -17.049 1.00 85.88 103 GLU A CA 1
ATOM 843 C C . GLU A 1 103 ? 18.211 -6.480 -17.316 1.00 85.88 103 GLU A C 1
ATOM 845 O O . GLU A 1 103 ? 18.719 -6.318 -18.426 1.00 85.88 103 GLU A O 1
ATOM 850 N N . GLU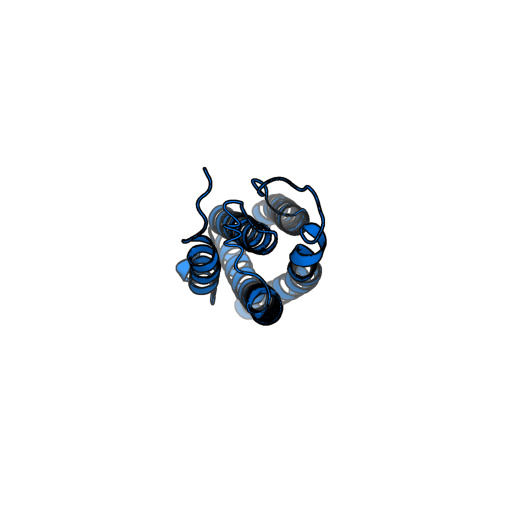 A 1 104 ? 18.838 -7.149 -16.345 1.00 85.44 104 GLU A N 1
ATOM 851 C CA . GLU A 1 104 ? 20.179 -7.729 -16.495 1.00 85.44 104 GLU A CA 1
ATOM 852 C C . GLU A 1 104 ? 20.230 -8.799 -17.598 1.00 85.44 104 GLU A C 1
ATOM 854 O O . GLU A 1 104 ? 21.165 -8.826 -18.403 1.00 85.44 104 GLU A O 1
ATOM 859 N N . SER A 1 105 ? 19.206 -9.655 -17.698 1.00 84.94 105 SER A N 1
ATOM 860 C CA . SER A 1 105 ? 19.100 -10.643 -18.780 1.00 84.94 105 SER A CA 1
ATOM 861 C C . SER A 1 105 ? 19.011 -9.974 -20.157 1.00 84.94 105 SER A C 1
ATOM 863 O O . SER A 1 105 ? 19.746 -10.347 -21.075 1.00 84.94 105 SER A O 1
ATOM 865 N N . LEU A 1 106 ? 18.176 -8.936 -20.292 1.00 83.88 106 LEU A N 1
ATOM 866 C CA . LEU A 1 106 ? 18.045 -8.162 -21.528 1.00 83.88 106 LEU A CA 1
ATOM 867 C C . LEU A 1 106 ? 19.341 -7.430 -21.891 1.00 83.88 106 LEU A C 1
ATOM 869 O O . LEU A 1 106 ? 19.711 -7.389 -23.063 1.00 83.88 106 LEU A O 1
ATOM 873 N N . ARG A 1 107 ? 20.056 -6.881 -20.903 1.00 83.50 107 ARG A N 1
ATOM 874 C CA . ARG A 1 107 ? 21.340 -6.200 -21.107 1.00 83.50 107 ARG A CA 1
ATOM 875 C C . ARG A 1 107 ? 22.405 -7.147 -21.654 1.00 83.50 107 ARG A C 1
ATOM 877 O O . ARG A 1 107 ? 23.079 -6.796 -22.619 1.00 83.50 107 ARG A O 1
ATOM 884 N N . ARG A 1 108 ? 22.523 -8.357 -21.096 1.00 85.62 108 ARG A N 1
ATOM 885 C CA . ARG A 1 108 ? 23.452 -9.386 -21.600 1.00 85.62 108 ARG A CA 1
ATOM 886 C C . ARG A 1 108 ? 23.099 -9.825 -23.020 1.00 85.62 108 ARG A C 1
ATOM 888 O O . ARG A 1 108 ? 23.987 -9.938 -23.857 1.00 85.62 108 ARG A O 1
ATOM 895 N N . LEU A 1 109 ? 21.809 -10.014 -23.314 1.00 79.31 109 LEU A N 1
ATOM 896 C CA . LEU A 1 109 ? 21.341 -10.341 -24.668 1.00 79.31 109 LEU A CA 1
ATOM 897 C C . LEU A 1 109 ? 21.674 -9.235 -25.679 1.00 79.31 109 LEU A C 1
ATOM 899 O O . LEU A 1 109 ? 22.124 -9.542 -26.782 1.00 79.31 109 LEU A O 1
ATOM 903 N N . LYS A 1 110 ? 21.498 -7.958 -25.306 1.00 79.12 110 LYS A N 1
ATOM 904 C CA . LYS A 1 110 ? 21.906 -6.815 -26.140 1.00 79.12 110 LYS A CA 1
ATOM 905 C C . LYS A 1 110 ? 23.414 -6.814 -26.390 1.00 79.12 110 LYS A C 1
ATOM 907 O O . LYS A 1 110 ? 23.815 -6.772 -27.541 1.00 79.12 110 LYS A O 1
ATOM 912 N N . GLN A 1 111 ? 24.240 -6.981 -25.354 1.00 79.69 111 GLN A N 1
ATOM 913 C CA . GLN A 1 111 ? 25.705 -7.020 -25.496 1.00 79.69 111 GLN A CA 1
ATOM 914 C C . GLN A 1 111 ? 26.193 -8.120 -26.452 1.00 79.69 111 GLN A C 1
ATOM 916 O O . GLN A 1 111 ? 27.081 -7.872 -27.263 1.00 79.69 111 GLN A O 1
ATOM 921 N N . ILE A 1 112 ? 25.597 -9.316 -26.394 1.00 77.31 112 ILE A N 1
ATOM 922 C CA . ILE A 1 112 ? 25.926 -10.417 -27.317 1.00 77.31 112 ILE A CA 1
ATOM 923 C C . ILE A 1 112 ? 25.547 -10.055 -28.760 1.00 77.31 112 ILE A C 1
ATOM 925 O O . ILE A 1 112 ? 26.283 -10.380 -29.689 1.00 77.31 112 ILE A O 1
ATOM 929 N N . ARG A 1 113 ? 24.416 -9.368 -28.960 1.00 70.19 113 ARG A N 1
ATOM 930 C CA . ARG A 1 113 ? 23.965 -8.922 -30.285 1.00 70.19 113 ARG A CA 1
ATOM 931 C C . ARG A 1 113 ? 24.822 -7.776 -30.836 1.00 70.19 113 ARG A C 1
ATOM 933 O O . ARG A 1 113 ? 25.133 -7.764 -32.023 1.00 70.19 113 ARG A O 1
ATOM 940 N N . ASP A 1 114 ? 25.231 -6.848 -29.978 1.00 65.19 114 ASP A N 1
ATOM 941 C CA . ASP A 1 114 ? 25.965 -5.638 -30.358 1.00 65.19 114 ASP A CA 1
ATOM 942 C C . ASP A 1 114 ? 27.465 -5.910 -30.607 1.00 65.19 114 ASP A C 1
ATOM 944 O O . ASP A 1 114 ? 28.121 -5.133 -31.298 1.00 65.19 114 ASP A O 1
ATOM 948 N N . MET A 1 115 ? 28.005 -7.061 -30.173 1.00 63.06 115 MET A N 1
ATOM 949 C CA . MET A 1 115 ? 29.331 -7.546 -30.604 1.00 63.06 115 MET A CA 1
ATOM 950 C C . MET A 1 115 ? 29.442 -7.785 -32.127 1.00 63.06 115 MET A C 1
ATOM 952 O O . MET A 1 115 ? 30.555 -7.929 -32.629 1.00 63.06 115 MET A O 1
ATOM 956 N N . GLY A 1 116 ? 28.324 -7.805 -32.869 1.00 57.47 116 GLY A N 1
ATOM 957 C CA . GLY A 1 116 ? 28.299 -7.902 -34.336 1.00 57.47 116 GLY A CA 1
ATOM 958 C C . GLY A 1 116 ? 28.071 -6.580 -35.085 1.00 57.47 116 GLY A C 1
ATOM 959 O O . GLY A 1 116 ? 28.354 -6.503 -36.277 1.00 57.47 116 GLY A O 1
ATOM 960 N N . THR A 1 117 ? 27.591 -5.530 -34.417 1.00 56.16 117 THR A N 1
ATOM 961 C CA . THR A 1 117 ? 27.261 -4.234 -35.036 1.00 56.16 117 THR A CA 1
ATOM 962 C C . THR A 1 117 ? 27.329 -3.131 -33.983 1.00 56.16 117 THR A C 1
ATOM 964 O O . THR A 1 117 ? 26.490 -3.090 -33.087 1.00 56.16 117 THR A O 1
ATOM 967 N N . GLN A 1 118 ? 28.296 -2.213 -34.108 1.00 50.84 118 GLN A N 1
ATOM 968 C CA . GLN A 1 118 ? 28.359 -0.976 -33.322 1.00 50.84 118 GLN A CA 1
ATOM 969 C C . GLN A 1 118 ? 27.138 -0.097 -33.637 1.00 50.84 118 GLN A C 1
ATOM 971 O O . GLN A 1 118 ? 27.163 0.718 -34.557 1.00 50.84 118 GLN A O 1
ATOM 976 N N . GLN A 1 119 ? 26.059 -0.246 -32.874 1.00 48.91 119 GLN A N 1
ATOM 977 C CA . GLN A 1 119 ? 25.017 0.770 -32.777 1.00 48.91 119 GLN A CA 1
ATOM 978 C C . GLN A 1 119 ? 24.828 1.149 -31.311 1.00 48.91 119 GLN A C 1
ATOM 980 O O . GLN A 1 119 ? 24.278 0.389 -30.520 1.00 48.91 119 GLN A O 1
ATOM 985 N N . ASN A 1 120 ? 25.272 2.360 -30.967 1.00 48.06 120 ASN A N 1
ATOM 986 C CA . ASN A 1 120 ? 24.890 3.043 -29.735 1.00 48.06 120 ASN A CA 1
ATOM 987 C C . ASN A 1 120 ? 23.389 3.349 -29.801 1.00 48.06 120 ASN A C 1
ATOM 989 O O . ASN A 1 120 ? 22.982 4.393 -30.306 1.00 48.06 120 ASN A O 1
ATOM 993 N N . SER A 1 121 ? 22.548 2.428 -29.332 1.00 47.75 121 SER A N 1
ATOM 994 C CA . SER A 1 121 ? 21.148 2.741 -29.068 1.00 47.75 121 SER A CA 1
ATOM 995 C C . SER A 1 121 ? 21.036 3.305 -27.653 1.00 47.75 121 SER A C 1
ATOM 997 O O . SER A 1 121 ? 20.786 2.564 -26.699 1.00 47.75 121 SER A O 1
ATOM 999 N N . ASP A 1 122 ? 21.233 4.614 -27.529 1.00 45.19 122 ASP A N 1
ATOM 1000 C CA . ASP A 1 122 ? 20.850 5.376 -26.345 1.00 45.19 122 ASP A CA 1
ATOM 1001 C C . ASP A 1 122 ? 19.327 5.291 -26.186 1.00 45.19 122 ASP A C 1
ATOM 1003 O O . ASP A 1 122 ? 18.565 6.035 -26.808 1.00 45.19 122 ASP A O 1
ATOM 1007 N N . SER A 1 123 ? 18.852 4.352 -25.366 1.00 50.94 123 SER A N 1
ATOM 1008 C CA . SER A 1 123 ? 17.460 4.322 -24.918 1.00 50.94 123 SER A CA 1
ATOM 1009 C C . SER A 1 123 ? 17.241 5.466 -23.927 1.00 50.94 123 SER A C 1
ATOM 1011 O O . SER A 1 123 ? 17.235 5.262 -22.721 1.00 50.94 123 SER A O 1
ATOM 1013 N N . THR A 1 124 ? 17.095 6.681 -24.452 1.00 54.62 124 THR A N 1
ATOM 1014 C CA . THR A 1 124 ? 16.895 7.953 -23.728 1.00 54.62 124 THR A CA 1
ATOM 1015 C C . THR A 1 124 ? 15.463 8.143 -23.210 1.00 54.62 124 THR A C 1
ATOM 1017 O O . THR A 1 124 ? 15.033 9.264 -22.9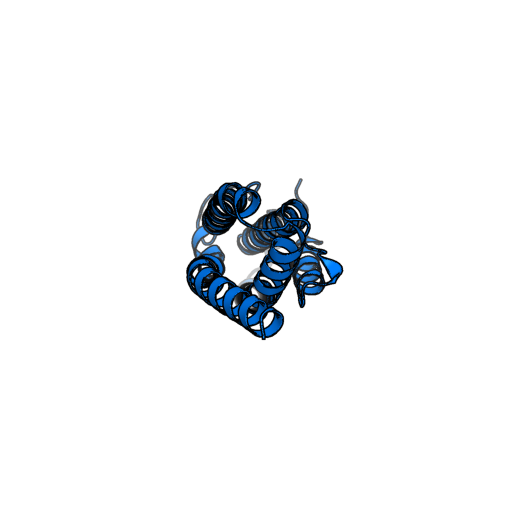46 1.00 54.62 124 THR A O 1
ATOM 1020 N N . GLY A 1 125 ? 14.701 7.056 -23.068 1.00 66.81 125 GLY A N 1
ATOM 1021 C CA . GLY A 1 125 ? 13.311 7.080 -22.622 1.00 66.81 125 GLY A CA 1
ATOM 1022 C C . GLY A 1 125 ? 13.081 6.183 -21.412 1.00 66.81 125 GLY A C 1
ATOM 1023 O O . GLY A 1 125 ? 13.743 5.158 -21.266 1.00 66.81 125 GLY A O 1
ATOM 1024 N N . ILE A 1 126 ? 12.101 6.563 -20.589 1.00 76.81 126 ILE A N 1
ATOM 1025 C CA . ILE A 1 126 ? 11.615 5.787 -19.440 1.00 76.81 126 ILE A CA 1
ATOM 1026 C C . ILE A 1 126 ? 11.280 4.364 -19.902 1.00 76.81 126 ILE A C 1
ATOM 1028 O O . ILE A 1 126 ? 10.393 4.156 -20.738 1.00 76.81 126 ILE A O 1
ATOM 1032 N N . THR A 1 127 ? 11.991 3.385 -19.352 1.00 84.50 127 THR A N 1
ATOM 1033 C CA . THR A 1 127 ? 11.807 1.971 -19.676 1.00 84.50 127 THR A CA 1
ATOM 1034 C C . THR A 1 127 ? 10.576 1.388 -18.978 1.00 84.50 127 THR A C 1
ATOM 1036 O O . THR A 1 127 ? 10.032 1.964 -18.035 1.00 84.50 127 THR A O 1
ATOM 1039 N N . ASP A 1 128 ? 10.129 0.203 -19.404 1.00 85.00 128 ASP A N 1
ATOM 1040 C CA . ASP A 1 128 ? 9.069 -0.527 -18.691 1.00 85.0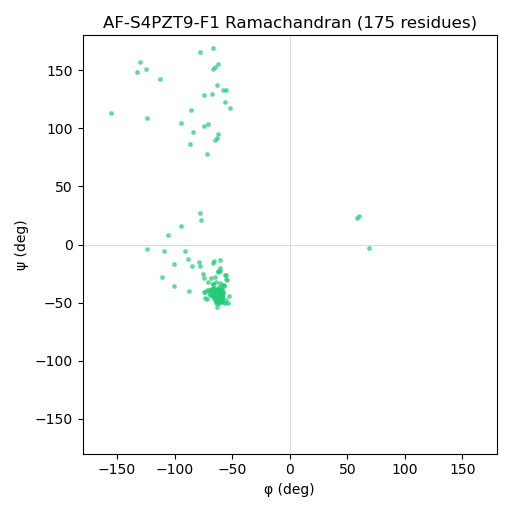0 128 ASP A CA 1
ATOM 1041 C C . ASP A 1 128 ? 9.460 -0.793 -17.224 1.00 85.00 128 ASP A C 1
ATOM 1043 O O . ASP A 1 128 ? 8.606 -0.735 -16.341 1.00 85.00 128 ASP A O 1
ATOM 1047 N N . GLY A 1 129 ? 10.748 -1.043 -16.959 1.00 86.12 129 GLY A N 1
ATOM 1048 C CA . GLY A 1 129 ? 11.292 -1.212 -15.610 1.00 86.12 129 GLY A CA 1
ATOM 1049 C C . GLY A 1 129 ? 11.175 0.057 -14.769 1.00 86.12 129 GLY A C 1
ATOM 1050 O O . GLY A 1 129 ? 10.702 0.000 -13.634 1.00 86.12 129 GLY A O 1
ATOM 1051 N N . ASP A 1 130 ? 11.492 1.209 -15.359 1.00 88.44 130 ASP A N 1
ATOM 1052 C CA . ASP A 1 130 ? 11.353 2.514 -14.710 1.00 88.44 130 ASP A CA 1
ATOM 1053 C C . ASP A 1 130 ? 9.895 2.813 -14.350 1.00 88.44 130 ASP A C 1
ATOM 1055 O O . ASP A 1 130 ? 9.604 3.213 -13.225 1.00 88.44 130 ASP A O 1
ATOM 1059 N N . LYS A 1 131 ? 8.946 2.534 -15.256 1.00 89.62 131 LYS A N 1
ATOM 1060 C CA . LYS A 1 131 ? 7.508 2.695 -14.967 1.00 89.62 131 LYS A CA 1
ATOM 1061 C C . LYS A 1 131 ? 7.053 1.818 -13.802 1.00 89.62 131 LYS A C 1
ATOM 1063 O O . LYS A 1 131 ? 6.264 2.273 -12.980 1.00 89.62 131 LYS A O 1
ATOM 1068 N N . ILE A 1 132 ? 7.557 0.584 -13.705 1.00 90.25 132 ILE A N 1
ATOM 1069 C CA . ILE A 1 132 ? 7.244 -0.316 -12.583 1.00 90.25 132 ILE A CA 1
ATOM 1070 C C . ILE A 1 132 ? 7.786 0.260 -11.270 1.00 90.25 132 ILE A C 1
ATOM 1072 O O . ILE A 1 132 ? 7.045 0.334 -10.292 1.00 90.25 132 ILE A O 1
ATOM 1076 N N . ARG A 1 133 ? 9.048 0.711 -11.245 1.00 92.56 133 ARG A N 1
ATOM 1077 C CA . ARG A 1 133 ? 9.675 1.320 -10.057 1.00 92.56 133 ARG A CA 1
ATOM 1078 C C . ARG A 1 133 ? 8.929 2.586 -9.618 1.00 92.56 133 ARG A C 1
ATOM 1080 O O . ARG A 1 133 ? 8.656 2.749 -8.432 1.00 92.56 133 ARG A O 1
ATOM 1087 N N . LEU A 1 134 ? 8.525 3.427 -10.573 1.00 92.06 134 LEU A N 1
ATOM 1088 C CA . LEU A 1 134 ? 7.708 4.616 -10.316 1.00 92.06 134 LEU A CA 1
ATOM 1089 C C . LEU A 1 134 ? 6.323 4.262 -9.763 1.00 92.06 134 LEU A C 1
ATOM 1091 O O . LEU A 1 134 ? 5.878 4.900 -8.814 1.00 92.06 134 LEU A O 1
ATOM 1095 N N . GLN A 1 135 ? 5.656 3.229 -10.288 1.00 93.00 135 GLN A N 1
ATOM 1096 C CA . GLN A 1 135 ? 4.353 2.803 -9.763 1.00 93.00 135 GLN A CA 1
ATOM 1097 C C . GLN A 1 135 ? 4.472 2.336 -8.311 1.00 93.00 135 GLN A C 1
ATOM 1099 O O . GLN A 1 135 ? 3.680 2.755 -7.472 1.00 93.00 135 GLN A O 1
ATOM 1104 N N . LEU A 1 136 ? 5.482 1.516 -8.004 1.00 93.88 136 LEU A N 1
ATOM 1105 C CA . LEU A 1 136 ? 5.733 1.052 -6.639 1.00 93.88 136 LEU A CA 1
ATOM 1106 C C . LEU A 1 136 ? 5.978 2.224 -5.683 1.00 93.88 136 LEU A C 1
ATOM 1108 O O . LEU A 1 136 ? 5.486 2.208 -4.557 1.00 93.88 136 LEU A O 1
ATOM 1112 N N . ASN A 1 137 ? 6.693 3.257 -6.136 1.00 93.75 137 ASN A N 1
ATOM 1113 C CA . ASN A 1 137 ? 6.907 4.472 -5.356 1.00 93.75 137 ASN A CA 1
ATOM 1114 C C . ASN A 1 137 ? 5.582 5.193 -5.042 1.00 93.75 137 ASN A C 1
ATOM 1116 O O . ASN A 1 137 ? 5.312 5.488 -3.878 1.00 93.75 137 ASN A O 1
ATOM 1120 N N . VAL A 1 138 ? 4.721 5.391 -6.047 1.00 93.81 138 VAL A N 1
ATOM 1121 C CA . VAL A 1 138 ? 3.396 6.016 -5.874 1.00 93.81 138 VAL A CA 1
ATOM 1122 C C . VAL A 1 138 ? 2.497 5.192 -4.942 1.00 93.81 138 VAL A C 1
ATOM 1124 O O . VAL A 1 138 ? 1.821 5.752 -4.073 1.00 93.81 138 VAL A O 1
ATOM 1127 N N . ASP A 1 139 ? 2.509 3.867 -5.088 1.00 94.25 139 ASP A N 1
ATOM 1128 C CA . ASP A 1 139 ? 1.698 2.948 -4.285 1.00 94.25 139 ASP A CA 1
ATOM 1129 C C . ASP A 1 139 ? 2.133 2.957 -2.812 1.00 94.25 139 ASP A C 1
ATOM 1131 O O . ASP A 1 139 ? 1.299 3.078 -1.913 1.00 94.25 139 ASP A O 1
ATOM 1135 N N . VAL A 1 140 ? 3.441 2.883 -2.544 1.00 94.88 140 VAL A N 1
ATOM 1136 C CA . VAL A 1 140 ? 4.001 2.934 -1.182 1.00 94.88 140 VAL A CA 1
ATOM 1137 C C . VAL A 1 140 ? 3.826 4.312 -0.543 1.00 94.88 140 VAL A C 1
ATOM 1139 O O . VAL A 1 140 ? 3.516 4.391 0.648 1.00 94.88 140 VAL A O 1
ATOM 1142 N N . ALA A 1 141 ? 3.965 5.400 -1.304 1.00 93.81 141 ALA A N 1
ATOM 1143 C CA . ALA A 1 141 ? 3.699 6.747 -0.802 1.00 93.81 141 ALA A CA 1
ATOM 1144 C C . ALA A 1 141 ? 2.228 6.901 -0.380 1.00 93.81 141 ALA A C 1
ATOM 1146 O O . ALA A 1 141 ? 1.938 7.395 0.711 1.00 93.81 141 ALA A O 1
ATOM 1147 N N . SER A 1 142 ? 1.301 6.398 -1.199 1.00 94.00 142 SER A N 1
ATOM 1148 C CA . SER A 1 142 ? -0.136 6.408 -0.901 1.00 94.00 142 SER A CA 1
ATOM 1149 C C . SER A 1 142 ? -0.475 5.538 0.316 1.00 94.00 142 SER A C 1
ATOM 1151 O O . SER A 1 142 ? -1.234 5.961 1.188 1.00 94.00 142 SER A O 1
ATOM 1153 N N . TYR A 1 143 ? 0.139 4.357 0.431 1.00 94.75 143 TYR A N 1
ATOM 1154 C CA . TYR A 1 143 ? 0.023 3.483 1.603 1.00 94.75 143 TYR A CA 1
ATOM 1155 C C . TYR A 1 143 ? 0.538 4.150 2.891 1.00 94.75 143 TYR A C 1
ATOM 1157 O O . TYR A 1 143 ? -0.108 4.088 3.936 1.00 94.75 143 TYR A O 1
ATOM 1165 N N . THR A 1 144 ? 1.677 4.840 2.814 1.00 93.44 144 THR A N 1
ATOM 1166 C CA . THR A 1 144 ? 2.268 5.557 3.955 1.00 93.44 144 THR A CA 1
ATOM 1167 C C . THR A 1 144 ? 1.400 6.741 4.376 1.00 93.44 144 THR A C 1
ATOM 1169 O O . THR A 1 144 ? 1.162 6.942 5.566 1.00 93.44 144 THR A O 1
ATOM 1172 N N . SER A 1 145 ? 0.866 7.491 3.409 1.00 92.94 145 SER A N 1
ATOM 1173 C CA . SER A 1 145 ? -0.079 8.579 3.672 1.00 92.94 145 SER A CA 1
ATOM 1174 C C . SER A 1 145 ? -1.354 8.066 4.350 1.00 92.94 145 SER A C 1
ATOM 1176 O O . SER A 1 145 ? -1.824 8.678 5.308 1.00 92.94 145 SER A O 1
ATOM 1178 N N . LEU A 1 146 ? -1.868 6.903 3.935 1.00 92.75 146 LEU A N 1
ATOM 1179 C CA . LEU A 1 146 ? -3.009 6.263 4.590 1.00 92.75 146 LEU A CA 1
ATOM 1180 C C . LEU A 1 146 ? -2.725 5.949 6.067 1.00 92.75 146 LEU A C 1
ATOM 1182 O O . LEU A 1 146 ? -3.565 6.251 6.913 1.00 92.75 146 LEU A O 1
ATOM 1186 N N . ALA A 1 147 ? -1.547 5.401 6.387 1.00 91.88 147 ALA A N 1
ATOM 1187 C CA . ALA A 1 147 ? -1.142 5.145 7.772 1.00 91.88 147 ALA A CA 1
ATOM 1188 C C . ALA A 1 147 ? -1.132 6.439 8.607 1.00 91.88 147 ALA A C 1
ATOM 1190 O O . ALA A 1 147 ? -1.687 6.484 9.707 1.00 91.88 147 ALA A O 1
ATOM 1191 N N . GLN A 1 148 ? -0.571 7.520 8.055 1.00 90.56 148 GLN A N 1
ATOM 1192 C CA . GLN A 1 148 ? -0.529 8.833 8.711 1.00 90.56 148 GLN A CA 1
ATOM 1193 C C . GLN A 1 148 ? -1.930 9.410 8.948 1.00 90.56 148 GLN A C 1
ATOM 1195 O O . GLN A 1 148 ? -2.199 9.936 10.027 1.00 90.56 148 GLN A O 1
ATOM 1200 N N . CYS A 1 149 ? -2.843 9.276 7.979 1.00 89.50 149 CYS A N 1
ATOM 1201 C CA . CYS A 1 149 ? -4.233 9.722 8.118 1.00 89.50 149 CYS A CA 1
ATOM 1202 C C . CYS A 1 149 ? -4.996 8.993 9.234 1.00 89.50 149 CYS A C 1
ATOM 1204 O O . CYS A 1 149 ? -5.970 9.532 9.752 1.00 89.50 149 CYS A O 1
ATOM 1206 N N . LEU A 1 150 ? -4.564 7.788 9.604 1.00 87.50 150 LEU A N 1
ATOM 1207 C CA . LEU A 1 150 ? -5.144 6.987 10.685 1.00 87.50 150 LEU A CA 1
ATOM 1208 C C . LEU A 1 150 ? -4.407 7.184 12.016 1.00 87.50 150 LEU A C 1
ATOM 1210 O O . LEU A 1 150 ? -4.563 6.381 12.932 1.00 87.50 150 LEU A O 1
ATOM 1214 N N . PHE A 1 151 ? -3.594 8.243 12.115 1.00 83.38 151 PHE A N 1
ATOM 1215 C CA . PHE A 1 151 ? -2.779 8.583 13.283 1.00 83.38 151 PHE A CA 1
ATOM 1216 C C . PHE A 1 151 ? -1.784 7.486 13.688 1.00 83.38 151 PHE A C 1
ATOM 1218 O O . PHE A 1 151 ? -1.316 7.450 14.827 1.00 83.38 151 PHE A O 1
ATOM 1225 N N . VAL A 1 152 ? -1.418 6.602 12.754 1.00 87.12 152 VAL A N 1
ATOM 1226 C CA . VAL A 1 152 ? -0.359 5.620 12.976 1.00 87.12 152 VAL A CA 1
ATOM 1227 C C . VAL A 1 152 ? 0.982 6.338 12.914 1.00 87.12 152 VAL A C 1
ATOM 1229 O O . VAL A 1 152 ? 1.291 7.051 11.956 1.00 87.12 152 VAL A O 1
ATOM 1232 N N . ASN A 1 153 ? 1.814 6.130 13.932 1.00 85.81 153 ASN A N 1
ATOM 1233 C CA . ASN A 1 153 ? 3.186 6.606 13.896 1.00 85.81 153 ASN A CA 1
ATOM 1234 C C . ASN A 1 153 ? 3.978 5.762 12.888 1.00 85.81 153 ASN A C 1
ATOM 1236 O O . ASN A 1 153 ? 4.368 4.634 13.166 1.00 85.81 153 ASN A O 1
ATOM 1240 N N . VAL A 1 154 ? 4.241 6.322 11.709 1.00 84.25 154 VAL A N 1
ATOM 1241 C CA . VAL A 1 154 ? 4.967 5.628 10.633 1.00 84.25 154 VAL A CA 1
ATOM 1242 C C . VAL A 1 154 ? 6.348 5.119 11.054 1.00 84.25 154 VAL A C 1
ATOM 1244 O O 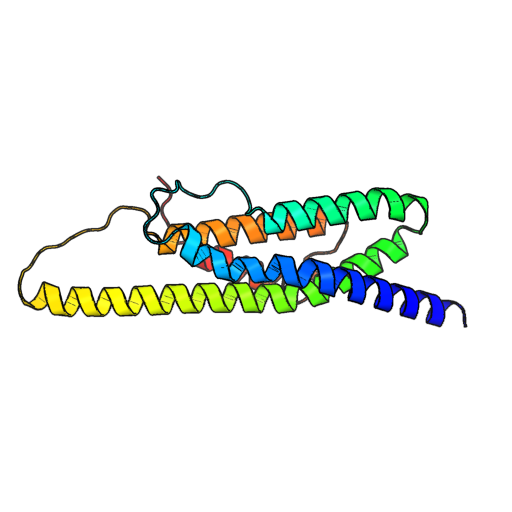. VAL A 1 154 ? 6.812 4.118 10.521 1.00 84.25 154 VAL A O 1
ATOM 1247 N N . ASN A 1 155 ? 6.977 5.746 12.053 1.00 84.62 155 ASN A N 1
ATOM 1248 C CA . ASN A 1 155 ? 8.278 5.319 12.568 1.00 84.62 155 ASN A CA 1
ATOM 1249 C C . ASN A 1 155 ? 8.185 4.104 13.505 1.00 84.62 155 ASN A C 1
ATOM 1251 O O . ASN A 1 155 ? 9.195 3.450 13.744 1.00 84.62 155 ASN A O 1
ATOM 1255 N N . SER A 1 156 ? 7.002 3.805 14.059 1.00 84.50 156 SER A N 1
ATOM 1256 C CA . SER A 1 156 ? 6.777 2.608 14.883 1.00 84.50 156 SER A CA 1
ATOM 1257 C C . SER A 1 156 ? 6.298 1.402 14.078 1.00 84.50 156 SER A C 1
ATOM 1259 O O . SER A 1 156 ? 6.162 0.317 14.642 1.00 84.50 156 SER A O 1
ATOM 1261 N N . VAL A 1 157 ? 6.032 1.575 12.781 1.00 88.31 157 VAL A N 1
ATOM 1262 C CA . VAL A 1 157 ? 5.627 0.486 11.893 1.00 88.31 157 VAL A CA 1
ATOM 1263 C C . VAL A 1 157 ? 6.868 -0.212 11.351 1.00 88.31 157 VAL A C 1
ATOM 1265 O O . VAL A 1 157 ? 7.659 0.353 10.595 1.00 88.31 157 VAL A O 1
ATOM 1268 N N . HIS A 1 158 ? 7.025 -1.476 11.719 1.00 90.25 158 HIS A N 1
ATOM 1269 C CA . HIS A 1 158 ? 8.119 -2.322 11.280 1.00 90.25 158 HIS A CA 1
ATOM 1270 C C . HIS A 1 158 ? 8.157 -2.422 9.748 1.00 90.25 158 HIS A C 1
ATOM 1272 O O . HIS A 1 158 ? 7.138 -2.664 9.100 1.00 90.25 158 HIS A O 1
ATOM 1278 N N . LYS A 1 159 ? 9.354 -2.249 9.174 1.00 91.69 159 LYS A N 1
ATOM 1279 C CA . LYS A 1 159 ? 9.641 -2.259 7.731 1.00 91.69 159 LYS A CA 1
ATOM 1280 C C . LYS A 1 159 ? 9.090 -1.096 6.908 1.00 91.69 159 LYS A C 1
ATOM 1282 O O . LYS A 1 159 ? 9.406 -1.036 5.723 1.00 91.69 159 LYS A O 1
ATOM 1287 N N . LEU A 1 160 ? 8.335 -0.152 7.477 1.00 90.88 160 LEU A N 1
ATOM 1288 C CA . LEU A 1 160 ? 7.750 0.942 6.689 1.00 90.88 160 LEU A CA 1
ATOM 1289 C C . LEU A 1 160 ? 8.806 1.925 6.174 1.00 90.88 160 LEU A C 1
ATOM 1291 O O . LEU A 1 160 ? 8.770 2.332 5.009 1.00 90.88 160 LEU A O 1
ATOM 1295 N N . THR A 1 161 ? 9.772 2.269 7.023 1.00 91.69 161 THR A N 1
ATOM 1296 C CA . THR A 1 161 ? 10.883 3.150 6.651 1.00 91.69 161 THR A CA 1
ATOM 1297 C C . THR A 1 161 ? 11.774 2.489 5.605 1.00 91.69 161 THR A C 1
ATOM 1299 O O . THR A 1 161 ? 12.100 3.115 4.597 1.00 91.69 161 THR A O 1
ATOM 1302 N N . GLU A 1 162 ? 12.122 1.210 5.782 1.00 93.12 162 GLU A N 1
ATOM 1303 C CA . GLU A 1 162 ? 12.917 0.481 4.790 1.00 93.12 162 GLU A CA 1
ATOM 1304 C C . GLU A 1 162 ? 12.166 0.288 3.470 1.00 93.12 162 GLU A C 1
ATOM 1306 O O . GLU A 1 162 ? 12.778 0.416 2.413 1.00 93.12 162 GLU A O 1
ATOM 1311 N N . LEU A 1 163 ? 10.853 0.037 3.511 1.00 93.88 163 LEU A N 1
ATOM 1312 C CA . LEU A 1 163 ? 10.008 -0.039 2.318 1.00 93.88 163 LEU A CA 1
ATOM 1313 C C . LEU A 1 163 ? 10.029 1.283 1.544 1.00 93.88 163 LEU A C 1
ATOM 1315 O O . LEU A 1 163 ? 10.252 1.293 0.335 1.00 93.88 163 LEU A O 1
ATOM 1319 N N . SER A 1 164 ? 9.848 2.398 2.252 1.00 93.31 164 SER A N 1
ATOM 1320 C CA . SER A 1 164 ? 9.861 3.740 1.662 1.00 93.31 164 SER A CA 1
ATOM 1321 C C . SER A 1 164 ? 11.227 4.084 1.065 1.00 93.31 164 SER A C 1
ATOM 1323 O O . SER A 1 164 ? 11.298 4.608 -0.048 1.00 93.31 164 SER A O 1
ATOM 1325 N N . SER A 1 165 ? 12.321 3.745 1.760 1.00 93.50 165 SER A N 1
ATOM 1326 C CA . SER A 1 165 ? 13.678 3.918 1.229 1.00 93.50 165 SER A CA 1
ATOM 1327 C C . SER A 1 165 ? 13.885 3.073 -0.021 1.00 93.50 165 SER A C 1
ATOM 1329 O O . SER A 1 165 ? 14.296 3.611 -1.039 1.00 93.50 165 SER A O 1
ATOM 1331 N N . MET A 1 166 ? 13.516 1.789 0.008 1.00 94.38 166 MET A N 1
ATOM 1332 C CA . MET A 1 166 ? 13.702 0.857 -1.107 1.00 94.38 166 MET A CA 1
ATOM 1333 C C . MET A 1 166 ? 13.063 1.367 -2.403 1.00 94.38 166 MET A C 1
ATOM 1335 O O . MET A 1 166 ? 13.709 1.370 -3.452 1.00 94.38 166 MET A O 1
ATOM 1339 N N . VAL A 1 167 ? 11.810 1.832 -2.349 1.00 92.94 167 VAL A N 1
ATOM 1340 C CA . VAL A 1 167 ? 11.130 2.359 -3.544 1.00 92.94 167 VAL A CA 1
ATOM 1341 C C . VAL A 1 167 ? 11.608 3.751 -3.940 1.00 92.94 167 VAL A C 1
ATOM 1343 O O . VAL A 1 167 ? 11.501 4.117 -5.106 1.00 92.94 167 VAL A O 1
ATOM 1346 N N . THR A 1 168 ? 12.130 4.542 -3.001 1.00 92.25 168 THR A N 1
ATOM 1347 C CA . THR A 1 168 ? 12.735 5.846 -3.306 1.00 92.25 168 THR A CA 1
ATOM 1348 C C . THR A 1 168 ? 14.071 5.645 -4.009 1.00 92.25 168 THR A C 1
ATOM 1350 O O . THR A 1 168 ? 14.308 6.220 -5.065 1.00 92.25 168 THR A O 1
ATOM 1353 N N . ASP A 1 169 ? 14.913 4.760 -3.481 1.00 91.69 169 ASP A N 1
ATOM 1354 C CA . ASP A 1 169 ? 16.197 4.376 -4.061 1.00 91.69 169 ASP A CA 1
ATOM 1355 C C . ASP A 1 169 ? 16.025 3.789 -5.463 1.00 91.69 169 ASP A C 1
ATOM 1357 O O . ASP A 1 169 ? 16.781 4.129 -6.372 1.00 91.69 169 ASP A O 1
ATOM 1361 N N . ALA A 1 170 ? 14.978 2.986 -5.669 1.00 88.75 170 ALA A N 1
ATOM 1362 C CA . ALA A 1 170 ? 14.653 2.420 -6.972 1.00 88.75 170 ALA A CA 1
ATOM 1363 C C . ALA A 1 170 ? 14.322 3.474 -8.045 1.00 88.75 170 ALA A C 1
ATOM 1365 O O . ALA A 1 170 ? 14.451 3.162 -9.225 1.00 88.75 170 ALA A O 1
ATOM 1366 N N . VAL A 1 171 ? 13.908 4.691 -7.670 1.00 89.50 171 VAL A N 1
ATOM 1367 C CA . VAL A 1 171 ? 13.534 5.752 -8.624 1.00 89.50 171 VAL A CA 1
ATOM 1368 C C . VAL A 1 171 ? 14.528 6.915 -8.684 1.00 89.50 171 VAL A C 1
ATOM 1370 O O . VAL A 1 171 ? 14.398 7.767 -9.557 1.00 89.50 171 VAL A O 1
ATOM 1373 N N . LYS A 1 172 ? 15.554 6.944 -7.817 1.00 84.19 172 LYS A N 1
ATOM 1374 C CA . LYS A 1 172 ? 16.537 8.046 -7.708 1.00 84.19 172 LYS A CA 1
ATOM 1375 C C . LYS A 1 172 ? 17.257 8.403 -9.009 1.00 84.19 172 LYS A C 1
ATOM 1377 O O . LYS A 1 172 ? 17.721 9.529 -9.148 1.00 84.19 172 LYS A O 1
ATOM 1382 N N . HIS A 1 173 ? 17.387 7.450 -9.925 1.00 77.00 173 HIS A N 1
ATOM 1383 C CA . HIS A 1 173 ? 18.111 7.620 -11.187 1.00 77.00 173 HIS A CA 1
ATOM 1384 C C . HIS A 1 173 ? 17.185 7.748 -12.405 1.00 77.00 173 HIS A C 1
ATOM 1386 O O . HIS A 1 173 ? 17.665 7.710 -13.535 1.00 77.00 173 HIS A O 1
ATOM 1392 N N . ILE A 1 174 ? 15.870 7.866 -12.192 1.00 79.56 174 ILE A N 1
ATOM 1393 C CA . ILE A 1 174 ? 14.890 7.976 -13.272 1.00 79.56 174 ILE A CA 1
ATOM 1394 C C . ILE A 1 174 ? 14.616 9.459 -13.534 1.00 79.56 174 ILE A C 1
ATOM 1396 O O . ILE A 1 174 ? 13.898 10.107 -12.774 1.00 79.56 174 ILE A O 1
ATOM 1400 N N . ASP A 1 175 ? 15.164 9.991 -14.626 1.00 67.19 175 ASP A N 1
ATOM 1401 C CA . ASP A 1 175 ? 14.881 11.357 -15.072 1.00 67.19 175 ASP A CA 1
ATOM 1402 C C . ASP A 1 175 ? 13.479 11.438 -15.698 1.00 67.19 175 ASP A C 1
ATOM 1404 O O . ASP A 1 175 ? 13.258 11.057 -16.852 1.00 67.19 175 ASP A O 1
ATOM 1408 N N . ILE A 1 176 ? 12.513 11.952 -14.935 1.00 61.16 176 ILE A N 1
ATOM 1409 C CA . ILE A 1 176 ? 11.198 12.342 -15.455 1.00 61.16 176 ILE A CA 1
ATOM 1410 C C . ILE A 1 176 ? 11.344 13.766 -16.010 1.00 61.16 176 ILE A C 1
ATOM 1412 O O . ILE A 1 176 ? 11.337 14.728 -15.243 1.00 61.16 176 ILE A O 1
ATOM 1416 N N . LYS A 1 177 ? 11.556 13.894 -17.325 1.00 49.41 177 LYS A N 1
ATOM 1417 C CA . LYS A 1 177 ? 11.538 15.193 -18.023 1.00 49.41 177 LYS A CA 1
ATOM 1418 C C . LYS A 1 177 ? 10.140 15.796 -18.086 1.00 49.41 177 LYS A C 1
ATOM 1420 O O . LYS A 1 177 ? 9.179 15.017 -18.286 1.00 49.41 177 LYS A O 1
#

Sequence (177 aa):
MLQGTKSKICECIVNELFEYFNVQLKQVSDIPRLYRKTNRSVPTKPCTYIDLIAKTIKEFNEDASKKVDQTFLGELYNSLFNVMTVLYYKYVEDVLVSVHRTEESLRRLKQIRDMGTQQNSDSTGITDGDKIRLQLNVDVASYTSLAQCLFVNVNSVHKLTELSSMVTDAVKHIDIK